Protein 4Q6T (pdb70)

B-factor: mean 20.38, std 6.93, range [12.09, 48.23]

Solvent-accessible surface area: 13458 Å² total

Radius of gyration: 19.31 Å; Cα contacts (8 Å, |Δi|>4): 778; chains: 1; bounding box: 41×57×44 Å

InterPro domains:
  IPR001223 Glycoside hydrolase family 18, catalytic domain [PF00704] (123-353)
  IPR001223 Glycoside hydrolase family 18, catalytic domain [PS51910] (32-369)
  IPR011583 Chitinase II/V-like, catalytic domain [SM00636] (32-354)
  IPR017853 Glycoside hydrolase superfamily [SSF51445] (65-361)
  IPR029070 Chitinase insertion domain superfamily [G3DSA:3.10.50.10] (263-325)

Nearest PDB structures (foldseek):
  4q6t-assembly1_A  TM=1.003E+00  e=2.055E-81  Pseudomonas protegens Pf-5
  4s3k-assembly1_A  TM=8.635E-01  e=5.044E-28  Priestia megaterium QM B1551
  4s3j-assembly2_B  TM=8.645E-01  e=2.178E-26  Bacillus cereus ATCC 10876
  3cz8-assembly1_A  TM=8.834E-01  e=1.821E-24  Bacillus subtilis subsp. subtilis str. 168
  3cz8-assembly1_B  TM=8.885E-01  e=4.297E-24  Bacillus subtilis subsp. subtilis str. 168

Sequence (334 aa):
APFVLAYTDGQVEASYSSNLQAFHRNLSAVGLGSTYGLTVTGKKLRQDGNETTQNIIRFAKSQSLPLYPTVSSDYNEDIGAFDPAISHSILNDRALSSAGTVKQLVKLAKEGGFAGINLDFEKVEPRNRAAFCAFVKTLGNNALHASNKKLIISIPPKLSDTEPEYLQGYDYKALGAAVDYFQVTYDQVGPGWSSSGGFHNEAWPGPESGFDWQQALLSYAVSRVPASKVLAGLPTYGQDYSIGNNRRVHWSAYQEIIAEHRAAIHRDAASATPYATWGPVKSFVDGVEWTPERAQPVLWYDDAASIKTKTALVTRLGLGGTSVWAGYENAGFWAALQSGLK

Organism: Pseudomonas fluorescens (strain ATCC BAA-477 / NRRL B-23932 / Pf-5) (NCBI:txid220664)

Foldseek 3Di:
DFAEEAEQQLVFLLSQVVCVVCVVLHQAYEDPPAWEAALQLDIGRPGDVSSVNVLVVCVVVVRAYAHEYECQDPVVRGRDQSNCVRQLPDPVSLVSNLVVQLCCCVVSVHQHYEYHYAQHFLVCQVSVLVSLLVSLVSQVVVNHFYEYEAEFAQACPPPVGRNSDDLQSNLVSGQAYEYFFQCDFQQFHDDCPPVQKPPDARGFQLRQLRRLVRNCVRHPQLRYAAEDEQWWYFQLVRDIAGVVCPVVLCVVLVWDWDADDRRRWIKTFNDDADMDGHRGGRDNVNRGRMITHHFLRNLLSNLLVCVVVVHSHYYYPHSRHDPRNSVSNVNNVD

Secondary structure (DSSP, 8-state):
--EEEEEEETTSTHHHHHHHHHGGG-SEEEEEEEEEE-TTS-EE----HHHHHHHHHHHHTT--EEEEEE-EETTTTEE-HHHHHHHHT-HHHHHHHHHHHHHHHHHHT-SEEEEE-----GGGHHHHHHHHHHHHHHHHHTT-EEEEE----SSSSSSGGGTT--HHHHHHH-SEEE----SEETTEE-TT-GGGEES--SS-HHHHHHHHHHHHHHS-GGGEEEEEESEEEETTTTEEEEGGGHHHHHHHHTPEEEEETTTTEEEEESS----EETTS---GGG--SEEE---HHHHHHHHHHHHHTT-SEEEEE-----HHHHHHHHHHH-

Structure (mmCIF, N/CA/C/O backbone):
data_4Q6T
#
_entry.id   4Q6T
#
_cell.length_a   52.022
_cell.length_b   57.327
_cell.length_c   110.797
_cell.angle_alpha   90.00
_cell.angle_beta   90.00
_cell.angle_gamma   90.00
#
_symmetry.space_group_name_H-M   'P 21 21 21'
#
loop_
_entity.id
_entity.type
_entity.pdbx_description
1 polymer 'Glycosyl hydrolase, family 18'
2 non-polymer 'NICKEL (II) ION'
3 non-polymer GLYCEROL
4 non-polymer 'CHLORIDE ION'
5 non-polymer 'CADMIUM ION'
6 water water
#
loop_
_atom_site.group_PDB
_atom_site.id
_atom_site.type_symbol
_atom_site.label_atom_id
_atom_site.label_alt_id
_atom_site.label_comp_id
_atom_site.label_asym_id
_atom_site.label_entity_id
_atom_site.label_seq_id
_atom_site.pdbx_PDB_ins_code
_atom_site.Cartn_x
_atom_site.Cartn_y
_atom_site.Cartn_z
_atom_site.occupancy
_atom_site.B_iso_or_equiv
_atom_site.auth_seq_id
_atom_site.auth_comp_id
_atom_site.auth_asym_id
_atom_site.auth_atom_id
_atom_site.pdbx_PDB_model_num
ATOM 1 N N . ALA A 1 4 ? 8.048 36.057 -1.246 1.00 35.34 31 ALA A N 1
ATOM 2 C CA . ALA A 1 4 ? 9.006 34.959 -1.302 1.00 33.85 31 ALA A CA 1
ATOM 3 C C . ALA A 1 4 ? 9.199 34.328 0.074 1.00 30.10 31 ALA A C 1
ATOM 4 O O . ALA A 1 4 ? 9.357 35.027 1.074 1.00 31.01 31 ALA A O 1
ATOM 6 N N . PRO A 1 5 ? 9.179 32.991 0.133 1.00 26.76 32 PRO A N 1
ATOM 7 C CA . PRO A 1 5 ? 9.280 32.330 1.436 1.00 23.47 32 PRO A CA 1
ATOM 8 C C . PRO A 1 5 ? 10.623 32.575 2.111 1.00 22.45 32 PRO A C 1
ATOM 9 O O . PRO A 1 5 ? 11.669 32.577 1.456 1.00 23.77 32 PRO A O 1
ATOM 13 N N . PHE A 1 6 ? 10.582 32.790 3.421 1.00 19.29 33 PHE A N 1
ATOM 14 C CA . PHE A 1 6 ? 11.793 32.938 4.211 1.00 17.39 33 PHE A CA 1
ATOM 15 C C . PHE A 1 6 ? 12.259 31.548 4.610 1.00 16.39 33 PHE A C 1
ATOM 16 O O . PHE A 1 6 ? 11.565 30.832 5.343 1.00 18.11 33 PHE A O 1
ATOM 24 N N . VAL A 1 7 ? 13.410 31.151 4.086 1.00 14.96 34 VAL A N 1
ATOM 25 C CA . VAL A 1 7 ? 13.934 29.814 4.342 1.00 15.72 34 VAL A CA 1
ATOM 26 C C . VAL A 1 7 ? 15.153 29.904 5.254 1.00 15.47 34 VAL A C 1
ATOM 27 O O . VAL A 1 7 ? 16.190 30.447 4.874 1.00 15.28 34 VAL A O 1
ATOM 31 N N . LEU A 1 8 ? 15.014 29.374 6.464 1.00 14.47 35 LEU A N 1
ATOM 32 C CA . LEU A 1 8 ? 16.070 29.463 7.465 1.00 14.52 35 LEU A CA 1
ATOM 33 C C . LEU A 1 8 ? 16.700 28.095 7.686 1.00 14.30 35 LEU A C 1
ATOM 34 O O . LEU A 1 8 ? 16.009 27.163 8.077 1.00 16.16 35 LEU A O 1
ATOM 39 N N . ALA A 1 9 ? 18.000 27.963 7.449 1.00 13.31 36 ALA A N 1
ATOM 40 C CA . ALA A 1 9 ? 18.695 26.716 7.775 1.00 13.76 36 ALA A CA 1
ATOM 41 C C . ALA A 1 9 ? 19.563 26.894 9.005 1.00 13.96 36 ALA A C 1
ATOM 42 O O . ALA A 1 9 ? 20.350 27.845 9.078 1.00 15.06 36 ALA A O 1
ATOM 44 N N . TYR A 1 10 ? 19.416 25.989 9.967 1.00 13.20 37 TYR A N 1
ATOM 45 C CA . TYR A 1 10 ? 20.325 25.946 11.108 1.00 13.07 37 TYR A CA 1
ATOM 46 C C . TYR A 1 10 ? 21.509 25.063 10.778 1.00 12.63 37 TYR A C 1
ATOM 47 O O . TYR A 1 10 ? 21.333 23.885 10.465 1.00 14.00 37 TYR A O 1
ATOM 56 N N . THR A 1 11 ? 22.715 25.612 10.838 1.00 12.89 38 THR A N 1
ATOM 57 C CA . THR A 1 11 ? 23.901 24.787 10.664 1.00 12.88 38 THR A CA 1
ATOM 58 C C . THR A 1 11 ? 24.238 24.086 11.976 1.00 12.21 38 THR A C 1
ATOM 59 O O . THR A 1 11 ? 24.280 24.722 13.033 1.00 14.11 38 THR A O 1
ATOM 63 N N . ASP A 1 12 ? 24.466 22.778 11.922 1.00 13.17 39 ASP A N 1
ATOM 64 C CA . ASP A 1 12 ? 25.011 22.089 13.086 1.00 13.28 39 ASP A CA 1
ATOM 65 C C . ASP A 1 12 ? 26.522 22.205 13.021 1.00 13.37 39 ASP A C 1
ATOM 66 O O . ASP A 1 12 ? 27.189 21.434 12.330 1.00 14.54 39 ASP A O 1
ATOM 71 N N . GLY A 1 13 ? 27.057 23.176 13.748 1.00 14.35 40 GLY A N 1
ATOM 72 C CA . GLY A 1 13 ? 28.480 23.452 13.710 1.00 15.17 40 GLY A CA 1
ATOM 73 C C . GLY A 1 13 ? 29.360 22.309 14.175 1.00 15.58 40 GLY A C 1
ATOM 74 O O . GLY A 1 13 ? 30.567 22.318 13.918 1.00 17.36 40 GLY A O 1
ATOM 75 N N . GLN A 1 14 ? 28.770 21.321 14.846 1.00 15.34 41 GLN A N 1
ATOM 76 C CA . GLN A 1 14 ? 29.549 20.182 15.333 1.00 16.02 41 GLN A CA 1
ATOM 77 C C . GLN A 1 14 ? 29.760 19.095 14.277 1.00 17.36 41 GLN A C 1
ATOM 78 O O . GLN A 1 14 ? 30.433 18.099 14.531 1.00 19.60 41 GLN A O 1
ATOM 84 N N . VAL A 1 15 ? 29.182 19.281 13.094 1.00 16.19 42 VAL A N 1
ATOM 85 C CA . VAL A 1 15 ? 29.459 18.370 11.985 1.00 16.77 42 VAL A CA 1
ATOM 86 C C . VAL A 1 15 ? 30.112 19.156 10.851 1.00 16.56 42 VAL A C 1
ATOM 87 O O . VAL A 1 15 ? 29.649 20.237 10.470 1.00 17.24 42 VAL A O 1
ATOM 91 N N . GLU A 1 16 ? 31.204 18.622 10.325 1.00 17.60 43 GLU A N 1
ATOM 92 C CA . GLU A 1 16 ? 31.963 19.344 9.313 1.00 18.64 43 GLU A CA 1
ATOM 93 C C . GLU A 1 16 ? 31.151 19.608 8.045 1.00 16.69 43 GLU A C 1
ATOM 94 O O . GLU A 1 16 ? 31.349 20.621 7.378 1.00 17.65 43 GLU A O 1
ATOM 100 N N . ALA A 1 17 ? 30.220 18.711 7.732 1.00 15.33 44 ALA A N 1
ATOM 101 C CA . ALA A 1 17 ? 29.430 18.844 6.514 1.00 14.71 44 ALA A CA 1
ATOM 102 C C . ALA A 1 17 ? 28.500 20.065 6.525 1.00 14.60 44 ALA A C 1
ATOM 103 O O . ALA A 1 17 ? 27.987 20.448 5.481 1.00 15.01 44 ALA A O 1
ATOM 105 N N . SER A 1 18 ? 28.278 20.682 7.683 1.00 13.44 45 SER A N 1
ATOM 106 C CA . SER A 1 18 ? 27.456 21.891 7.702 1.00 13.39 45 SER A CA 1
ATOM 107 C C . SER A 1 18 ? 28.061 22.978 6.808 1.00 13.70 45 SER A C 1
ATOM 108 O O . SER A 1 18 ? 27.337 23.682 6.090 1.00 15.14 45 SER A O 1
ATOM 111 N N . TYR A 1 19 ? 29.389 23.091 6.828 1.00 13.88 46 TYR A N 1
ATOM 112 C CA . TYR A 1 19 ? 30.082 24.085 6.013 1.00 13.74 46 TYR A CA 1
ATOM 113 C C . TYR A 1 19 ? 30.116 23.682 4.538 1.00 13.94 46 TYR A C 1
ATOM 114 O O . TYR A 1 19 ? 29.767 24.482 3.661 1.00 14.34 46 TYR A O 1
ATOM 123 N N . SER A 1 20 ? 30.539 22.454 4.244 1.00 13.86 47 SER A N 1
ATOM 124 C CA A SER A 1 20 ? 30.566 21.963 2.867 0.43 14.73 47 SER A CA 1
ATOM 125 C CA B SER A 1 20 ? 30.580 22.032 2.848 0.57 14.17 47 SER A CA 1
ATOM 126 C C . SER A 1 20 ? 29.185 22.057 2.217 1.00 14.26 47 SER A C 1
ATOM 127 O O . SER A 1 20 ? 29.045 22.426 1.048 1.00 15.50 47 SER A O 1
ATOM 132 N N . ASN A 1 21 ? 28.156 21.708 2.984 1.00 14.02 48 ASN A N 1
ATOM 133 C CA . ASN A 1 21 ? 26.794 21.786 2.474 1.00 14.55 48 ASN A CA 1
ATOM 134 C C . ASN A 1 21 ? 26.359 23.222 2.190 1.00 13.86 48 ASN A C 1
ATOM 135 O O . ASN A 1 21 ? 25.736 23.496 1.163 1.00 14.73 48 ASN A O 1
ATOM 140 N N . LEU A 1 22 ? 26.711 24.142 3.081 1.00 13.43 49 LEU A N 1
ATOM 141 C CA . LEU A 1 22 ? 26.388 25.544 2.845 1.00 13.41 49 LEU A CA 1
ATOM 142 C C . LEU A 1 22 ? 26.997 26.044 1.533 1.00 14.08 49 LEU A C 1
ATOM 143 O O . LEU A 1 22 ? 26.354 26.788 0.781 1.00 14.08 49 LEU A O 1
ATOM 148 N N . GLN A 1 23 ? 28.229 25.627 1.252 1.00 13.58 50 GLN A N 1
ATOM 149 C CA . GLN A 1 23 ? 28.889 26.047 0.019 1.00 14.20 50 GLN A CA 1
ATOM 150 C C . GLN A 1 23 ? 28.082 25.659 -1.215 1.00 14.32 50 GLN A C 1
ATOM 151 O O . GLN A 1 23 ? 28.086 26.383 -2.218 1.00 15.16 50 GLN A O 1
ATOM 157 N N . ALA A 1 24 ? 27.391 24.520 -1.135 1.00 14.09 51 ALA A N 1
ATOM 158 C CA . ALA A 1 24 ? 26.585 24.012 -2.244 1.00 13.65 51 ALA A CA 1
ATOM 159 C C . ALA A 1 24 ? 25.141 24.505 -2.249 1.00 14.13 51 ALA A C 1
ATOM 160 O O . ALA A 1 24 ? 24.551 24.660 -3.314 1.00 15.61 51 ALA A O 1
ATOM 162 N N . PHE A 1 25 ? 24.561 24.714 -1.066 1.00 13.13 52 PHE A N 1
ATOM 163 C CA . PHE A 1 25 ? 23.108 24.846 -0.962 1.00 13.40 52 PHE A CA 1
ATOM 164 C C . PHE A 1 25 ? 22.662 26.248 -0.547 1.00 13.90 52 PHE A C 1
ATOM 165 O O . PHE A 1 25 ? 21.472 26.483 -0.358 1.00 14.73 52 PHE A O 1
ATOM 173 N N . HIS A 1 26 ? 23.604 27.178 -0.428 1.00 14.56 53 HIS A N 1
ATOM 174 C CA . HIS A 1 26 ? 23.296 28.513 0.092 1.00 14.77 53 HIS A CA 1
ATOM 175 C C . HIS A 1 26 ? 22.177 29.255 -0.662 1.00 14.93 53 HIS A C 1
ATOM 176 O O . HIS A 1 26 ? 21.443 30.021 -0.055 1.00 15.68 53 HIS A O 1
ATOM 183 N N . ARG A 1 27 ? 22.044 29.033 -1.970 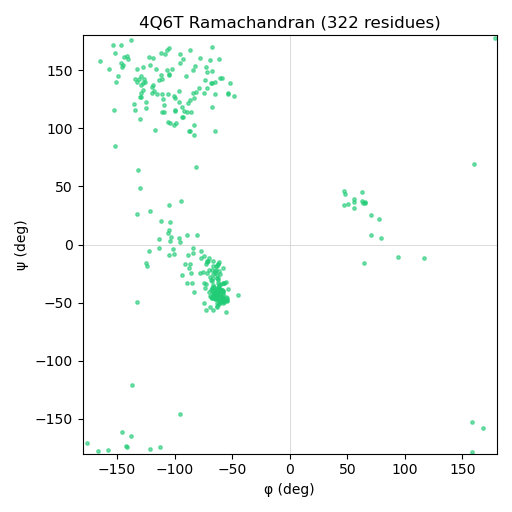1.00 16.75 54 ARG A N 1
ATOM 184 C CA . ARG A 1 27 ? 21.047 29.764 -2.761 1.00 18.35 54 ARG A CA 1
ATOM 185 C C . ARG A 1 27 ? 19.618 29.407 -2.362 1.00 17.06 54 ARG A C 1
ATOM 186 O O . ARG A 1 27 ? 18.683 30.149 -2.653 1.00 19.30 54 ARG A O 1
ATOM 190 N N . ASN A 1 28 ? 19.448 28.278 -1.681 1.00 15.77 55 ASN A N 1
ATOM 191 C CA . ASN A 1 28 ? 18.138 27.906 -1.164 1.00 16.45 55 ASN A CA 1
ATOM 192 C C . ASN A 1 28 ? 17.694 28.758 0.016 1.00 16.23 55 ASN A C 1
ATOM 193 O O . ASN A 1 28 ? 16.524 28.722 0.398 1.00 18.08 55 ASN A O 1
ATOM 198 N N . LEU A 1 29 ? 18.627 29.494 0.612 1.00 15.58 56 LEU A N 1
ATOM 199 C CA . LEU A 1 29 ? 18.409 30.078 1.934 1.00 16.08 56 LEU A CA 1
ATOM 200 C C . LEU A 1 29 ? 18.145 31.576 1.933 1.00 16.52 56 LEU A C 1
ATOM 201 O O . LEU A 1 29 ? 18.701 32.325 1.124 1.00 17.83 56 LEU A O 1
ATOM 206 N N . SER A 1 30 ? 17.316 32.002 2.880 1.00 15.59 57 SER A N 1
ATOM 207 C CA . SER A 1 30 ? 17.147 33.415 3.176 1.00 14.63 57 SER A CA 1
ATOM 208 C C . SER A 1 30 ? 18.087 33.825 4.299 1.00 15.46 57 SER A C 1
ATOM 209 O O . SER A 1 30 ? 18.450 34.997 4.414 1.00 17.32 57 SER A O 1
ATOM 212 N N . ALA A 1 31 ? 18.448 32.866 5.148 1.00 15.47 58 ALA A N 1
ATOM 213 C CA . ALA A 1 31 ? 19.253 33.145 6.335 1.00 15.86 58 ALA A CA 1
ATOM 214 C C . ALA A 1 31 ? 19.815 31.847 6.886 1.00 14.33 58 ALA A C 1
ATOM 215 O O . ALA A 1 31 ? 19.278 30.763 6.624 1.00 14.73 58 ALA A O 1
ATOM 217 N N . VAL A 1 32 ? 20.902 31.970 7.644 1.00 14.87 59 VAL A N 1
ATOM 218 C CA . VAL A 1 32 ? 21.499 30.860 8.385 1.00 15.59 59 VAL A CA 1
ATOM 219 C C . VAL A 1 32 ? 21.406 31.107 9.887 1.00 14.14 59 VAL A C 1
ATOM 220 O O . VAL A 1 32 ? 21.781 32.178 10.373 1.00 15.54 59 VAL A O 1
ATOM 224 N N . GLY A 1 33 ? 20.906 30.115 10.619 1.00 15.10 60 GLY A N 1
ATOM 225 C CA . GLY A 1 33 ? 20.963 30.123 12.070 1.00 14.93 60 GLY A CA 1
ATOM 226 C C . GLY A 1 33 ? 22.176 29.322 12.503 1.00 14.36 60 GLY A C 1
ATOM 227 O O . GLY A 1 33 ? 22.315 28.158 12.139 1.00 15.23 60 GLY A O 1
ATOM 228 N N . LEU A 1 34 ? 23.073 29.947 13.256 1.00 13.97 61 LEU A N 1
ATOM 229 C CA . LEU A 1 34 ? 24.326 29.300 13.623 1.00 13.60 61 LEU A CA 1
ATOM 230 C C . LEU A 1 34 ? 24.072 28.430 14.828 1.00 13.39 61 LEU A C 1
ATOM 231 O O . LEU A 1 34 ? 23.961 28.935 15.947 1.00 14.15 61 LEU A O 1
ATOM 236 N N . GLY A 1 35 ? 23.968 27.126 14.596 1.00 14.07 62 GLY A N 1
ATOM 237 C CA . GLY A 1 35 ? 23.585 26.195 15.639 1.00 13.48 62 GLY A CA 1
ATOM 238 C C . GLY A 1 35 ? 24.748 25.524 16.345 1.00 13.85 62 GLY A C 1
ATOM 239 O O . GLY A 1 35 ? 25.892 25.525 15.860 1.00 14.14 62 GLY A O 1
ATOM 240 N N . SER A 1 36 ? 24.430 24.949 17.502 1.00 14.96 63 SER A N 1
ATOM 241 C CA . SER A 1 36 ? 25.366 24.177 18.320 1.00 15.60 63 SER A CA 1
ATOM 242 C C . SER A 1 36 ? 26.621 24.952 18.682 1.00 15.06 63 SER A C 1
ATOM 243 O O . SER A 1 36 ? 27.712 24.382 18.773 1.00 16.19 63 SER A O 1
ATOM 246 N N . THR A 1 37 ? 26.453 26.247 18.929 1.00 13.85 64 THR A N 1
ATOM 247 C CA . THR A 1 37 ? 27.594 27.129 19.128 1.00 14.05 64 THR A CA 1
ATOM 248 C C . THR A 1 37 ? 27.445 28.023 20.358 1.00 14.06 64 THR A C 1
ATOM 249 O O . THR A 1 37 ? 28.352 28.096 21.196 1.00 15.40 64 THR A O 1
ATOM 253 N N . TYR A 1 38 ? 26.295 28.686 20.466 1.00 13.85 65 TYR A N 1
ATOM 254 C CA . TYR A 1 38 ? 26.076 29.735 21.463 1.00 13.46 65 TYR A CA 1
ATOM 255 C C . TYR A 1 38 ? 25.083 29.313 22.532 1.00 14.29 65 TYR A C 1
ATOM 256 O O . TYR A 1 38 ? 24.060 28.686 22.238 1.00 15.56 65 TYR A O 1
ATOM 265 N N . GLY A 1 39 ? 25.347 29.720 23.766 1.00 14.77 66 GLY A N 1
ATOM 266 C CA . GLY A 1 39 ? 24.424 29.442 24.848 1.00 14.81 66 GLY A CA 1
ATOM 267 C C . GLY A 1 39 ? 24.490 30.478 25.941 1.00 15.17 66 GLY A C 1
ATOM 268 O O . GLY A 1 39 ? 25.428 31.268 25.990 1.00 15.94 66 GLY A O 1
ATOM 269 N N . LEU A 1 40 ? 23.479 30.478 26.803 1.00 15.14 67 LEU A N 1
ATOM 270 C CA . LEU A 1 40 ? 23.474 31.295 28.012 1.00 15.53 67 LEU A CA 1
ATOM 271 C C . LEU A 1 40 ? 23.557 30.377 29.222 1.00 16.86 67 LEU A C 1
ATOM 272 O O . LEU A 1 40 ? 23.027 29.262 29.207 1.00 17.49 67 LEU A O 1
ATOM 277 N N . THR A 1 41 ? 24.229 30.840 30.271 1.00 17.64 68 THR A N 1
ATOM 278 C CA . THR A 1 41 ? 24.422 30.012 31.457 1.00 18.36 68 THR A CA 1
ATOM 279 C C . THR A 1 41 ? 23.517 30.457 32.591 1.00 18.83 68 THR A C 1
ATOM 280 O O . THR A 1 41 ? 22.914 31.528 32.539 1.00 19.49 68 THR A O 1
ATOM 284 N N . VAL A 1 42 ? 23.446 29.631 33.629 1.00 20.17 69 VAL A N 1
ATOM 285 C CA . VAL A 1 42 ? 22.639 29.933 34.803 1.00 21.64 69 VAL A CA 1
ATOM 286 C C . VAL A 1 42 ? 23.122 31.230 35.464 1.00 22.24 69 VAL A C 1
ATOM 287 O O . VAL A 1 42 ? 22.352 31.932 36.120 1.00 22.83 69 VAL A O 1
ATOM 291 N N . THR A 1 43 ? 24.396 31.558 35.260 1.00 21.98 70 THR A N 1
ATOM 292 C CA . THR A 1 43 ? 24.972 32.779 35.815 1.00 22.81 70 THR A CA 1
ATOM 293 C C . THR A 1 43 ? 24.808 33.983 34.877 1.00 22.84 70 THR A C 1
ATOM 294 O O . THR A 1 43 ? 25.370 35.051 35.119 1.00 24.76 70 THR A O 1
ATOM 298 N N . GLY A 1 44 ? 24.041 33.809 33.804 1.00 21.51 71 GLY A N 1
ATOM 299 C CA . GLY A 1 44 ? 23.752 34.907 32.894 1.00 20.92 71 GLY A CA 1
ATOM 300 C C . GLY A 1 44 ? 24.866 35.280 31.927 1.00 20.62 71 GLY A C 1
ATOM 301 O O . GLY A 1 44 ? 24.885 36.399 31.409 1.00 20.50 71 GLY A O 1
ATOM 302 N N . LYS A 1 45 ? 25.786 34.351 31.672 1.00 19.54 72 LYS A N 1
ATOM 303 C CA A LYS A 1 45 ? 26.895 34.593 30.752 0.48 20.13 72 LYS A CA 1
ATOM 304 C CA B LYS A 1 45 ? 26.887 34.603 30.752 0.52 20.19 72 LYS A CA 1
ATOM 305 C C . LYS A 1 45 ? 26.566 34.063 29.365 1.00 18.92 72 LYS A C 1
ATOM 306 O O . LYS A 1 45 ? 26.091 32.937 29.224 1.00 18.97 72 LYS A O 1
ATOM 317 N N . LEU A 1 46 ? 26.820 34.878 28.349 1.00 16.72 73 LEU A N 1
ATOM 318 C CA . LEU A 1 46 ? 26.724 34.433 26.965 1.00 15.58 73 LEU A CA 1
ATOM 319 C C . LEU A 1 46 ? 28.033 33.738 26.600 1.00 15.45 73 LEU A C 1
ATOM 320 O O . LEU A 1 46 ? 29.110 34.313 26.764 1.00 17.05 73 LEU A O 1
ATOM 325 N N . ARG A 1 47 ? 27.935 32.504 26.115 1.00 15.29 74 ARG A N 1
ATOM 326 C CA . ARG A 1 47 ? 29.105 31.700 25.773 1.00 16.31 74 ARG A CA 1
ATOM 327 C C . ARG A 1 47 ? 29.034 31.311 24.306 1.00 15.18 74 ARG A C 1
ATOM 328 O O . ARG A 1 47 ? 27.940 31.212 23.729 1.00 16.04 74 ARG A O 1
ATOM 336 N N . GLN A 1 48 ? 30.199 31.061 23.718 1.00 14.94 75 GLN A N 1
ATOM 337 C CA . GLN A 1 48 ? 30.270 30.458 22.392 1.00 15.99 75 GLN A CA 1
ATOM 338 C C . GLN A 1 48 ? 31.225 29.282 22.436 1.00 17.17 75 GLN A C 1
ATOM 339 O O . GLN A 1 48 ? 32.115 29.127 21.596 1.00 18.68 75 GLN A O 1
ATOM 345 N N . ASP A 1 49 ? 31.026 28.437 23.435 1.00 17.76 76 ASP A N 1
ATOM 346 C CA . ASP A 1 49 ? 31.965 27.354 23.672 1.00 20.76 76 ASP A CA 1
ATOM 347 C C . ASP A 1 49 ? 31.900 26.265 22.604 1.00 21.50 76 ASP A C 1
ATOM 348 O O . ASP A 1 49 ? 32.798 25.435 22.516 1.00 24.11 76 ASP A O 1
ATOM 353 N N . GLY A 1 50 ? 30.849 26.278 21.791 1.00 18.85 77 GLY A N 1
ATOM 354 C CA . GLY A 1 50 ? 30.761 25.374 20.659 1.00 18.57 77 GLY A CA 1
ATOM 355 C C . GLY A 1 50 ? 31.493 25.873 19.424 1.00 18.32 77 GLY A C 1
ATOM 356 O O . GLY A 1 50 ? 31.579 25.154 18.426 1.00 18.56 77 GLY A O 1
ATOM 365 N N . ASN A 1 52 ? 33.993 26.673 16.568 1.00 17.99 79 ASN A N 1
ATOM 366 C CA . ASN A 1 52 ? 35.106 25.936 15.984 1.00 17.95 79 ASN A CA 1
ATOM 367 C C . ASN A 1 52 ? 35.357 26.479 14.584 1.00 18.16 79 ASN A C 1
ATOM 368 O O . ASN A 1 52 ? 34.675 27.407 14.143 1.00 18.08 79 ASN A O 1
ATOM 373 N N . GLU A 1 53 ? 36.317 25.903 13.874 1.00 18.47 80 GLU A N 1
ATOM 374 C CA . GLU A 1 53 ? 36.661 26.434 12.564 1.00 19.73 80 GLU A CA 1
ATOM 375 C C . GLU A 1 53 ? 35.558 26.211 11.533 1.00 18.24 80 GLU A C 1
ATOM 376 O O . GLU A 1 53 ? 35.429 26.989 10.590 1.00 19.13 80 GLU A O 1
ATOM 382 N N . THR A 1 54 ? 34.760 25.160 11.714 1.00 16.50 81 THR A N 1
ATOM 383 C CA . THR A 1 54 ? 33.618 24.918 10.836 1.00 15.99 81 THR A CA 1
ATOM 384 C C . THR A 1 54 ? 32.677 26.123 10.854 1.00 15.65 81 THR A C 1
ATOM 385 O O . THR A 1 54 ? 32.300 26.665 9.806 1.00 15.68 81 THR A O 1
ATOM 389 N N . THR A 1 55 ? 32.322 26.569 12.051 1.00 15.61 82 THR A N 1
ATOM 390 C CA . THR A 1 55 ? 31.404 27.690 12.165 1.00 15.48 82 THR A CA 1
ATOM 391 C C . THR A 1 55 ? 32.058 29.023 11.781 1.00 16.10 82 THR A C 1
ATOM 392 O O . THR A 1 55 ? 31.408 29.880 11.186 1.00 17.01 82 THR A O 1
ATOM 396 N N . GLN A 1 56 ? 33.350 29.184 12.063 1.00 16.47 83 GLN A N 1
ATOM 397 C CA . GLN A 1 56 ? 34.051 30.385 11.613 1.00 17.78 83 GLN A CA 1
ATOM 398 C C . GLN A 1 56 ? 34.011 30.464 10.083 1.00 16.98 83 GLN A C 1
ATOM 399 O O . GLN A 1 56 ? 33.817 31.540 9.512 1.00 17.57 83 GLN A O 1
ATOM 405 N N . ASN A 1 57 ? 34.161 29.312 9.428 1.00 17.11 84 ASN A N 1
ATOM 406 C CA . ASN A 1 57 ? 34.106 29.236 7.972 1.00 16.93 84 ASN A CA 1
ATOM 407 C C . ASN A 1 57 ? 32.702 29.507 7.428 1.00 15.96 84 ASN A C 1
ATOM 408 O O . ASN A 1 57 ? 32.542 30.167 6.398 1.00 16.88 84 ASN A O 1
ATOM 413 N N . ILE A 1 58 ? 31.687 29.005 8.127 1.00 15.29 85 ILE A N 1
ATOM 414 C CA . ILE A 1 58 ? 30.301 29.276 7.764 1.00 15.01 85 ILE A CA 1
ATOM 415 C C . ILE A 1 58 ? 30.030 30.777 7.819 1.00 15.50 85 ILE A C 1
ATOM 416 O O . ILE A 1 58 ? 29.409 31.346 6.913 1.00 16.29 85 ILE A O 1
ATOM 421 N N . ILE A 1 59 ? 30.506 31.414 8.883 1.00 15.71 86 ILE A N 1
ATOM 422 C CA . ILE A 1 59 ? 30.309 32.848 9.046 1.00 15.83 86 ILE A CA 1
ATOM 423 C C . ILE A 1 59 ? 30.953 33.620 7.895 1.00 17.18 86 ILE A C 1
ATOM 424 O O . ILE A 1 59 ? 30.319 34.476 7.274 1.00 18.36 86 ILE A O 1
ATOM 429 N N . ARG A 1 60 ? 32.207 33.303 7.596 1.00 17.46 87 ARG A N 1
ATOM 430 C CA . ARG A 1 60 ? 32.902 33.991 6.510 1.00 18.65 87 ARG A CA 1
ATOM 431 C C . ARG A 1 60 ? 32.213 33.759 5.168 1.00 18.54 87 ARG A C 1
ATOM 432 O O . ARG A 1 60 ? 32.085 34.679 4.350 1.00 19.01 87 ARG A O 1
ATOM 440 N N . PHE A 1 61 ? 31.764 32.532 4.932 1.00 17.82 88 PHE A N 1
ATOM 441 C CA . PHE A 1 61 ? 31.138 32.229 3.653 1.00 17.58 88 PHE A CA 1
ATOM 442 C C . PHE A 1 61 ? 29.811 32.965 3.506 1.00 17.89 88 PHE A C 1
ATOM 443 O O . PHE A 1 61 ? 29.536 33.559 2.461 1.00 17.95 88 PHE A O 1
ATOM 451 N N . ALA A 1 62 ? 28.987 32.922 4.550 1.00 17.19 89 ALA A N 1
ATOM 452 C CA . ALA A 1 62 ? 27.694 33.594 4.511 1.00 17.74 89 ALA A CA 1
ATOM 453 C C . ALA A 1 62 ? 27.884 35.090 4.258 1.00 18.41 89 ALA A C 1
ATOM 454 O O . ALA A 1 62 ? 27.179 35.683 3.436 1.00 18.46 89 ALA A O 1
ATOM 456 N N . LYS A 1 63 ? 28.834 35.702 4.958 1.00 18.41 90 LYS A N 1
ATOM 457 C CA . LYS A 1 63 ? 29.116 37.114 4.731 1.00 19.73 90 LYS A CA 1
ATOM 458 C C . LYS A 1 63 ? 29.505 37.382 3.275 1.00 20.71 90 LYS A C 1
ATOM 459 O O . LYS A 1 63 ? 29.068 38.369 2.688 1.00 22.03 90 LYS A O 1
ATOM 465 N N . SER A 1 64 ? 30.296 36.486 2.689 1.00 19.86 91 SER A N 1
ATOM 466 C CA . SER A 1 64 ? 30.751 36.658 1.305 1.00 21.01 91 SER A CA 1
ATOM 467 C C . SER A 1 64 ? 29.597 36.600 0.304 1.00 22.38 91 SER A C 1
ATOM 468 O O . SER A 1 64 ? 29.699 37.133 -0.806 1.00 24.06 91 SER A O 1
ATOM 471 N N . GLN A 1 65 ? 28.504 35.958 0.706 1.00 21.39 92 GLN A N 1
ATOM 472 C CA . GLN A 1 65 ? 27.320 35.821 -0.137 1.00 21.66 92 GLN A CA 1
ATOM 473 C C . GLN A 1 65 ? 26.198 36.769 0.277 1.00 23.08 92 GLN A C 1
ATOM 474 O O . GLN A 1 65 ? 25.094 36.684 -0.256 1.00 24.53 92 GLN A O 1
ATOM 480 N N . SER A 1 66 ? 26.479 37.656 1.228 1.00 23.19 93 SER A N 1
ATOM 481 C CA . SER A 1 66 ? 25.467 38.575 1.765 1.00 23.96 93 SER A CA 1
ATOM 482 C C . SER A 1 66 ? 24.259 37.815 2.306 1.00 22.53 93 SER A C 1
ATOM 483 O O . SER A 1 66 ? 23.109 38.237 2.146 1.00 24.48 93 SER A O 1
ATOM 486 N N . LEU A 1 67 ? 24.534 36.691 2.951 1.00 19.78 94 LEU A N 1
ATOM 487 C CA . LEU A 1 67 ? 23.492 35.837 3.497 1.00 19.28 94 LEU A CA 1
ATOM 488 C C . LEU A 1 67 ? 23.361 36.114 4.993 1.00 17.95 94 LEU A C 1
ATOM 489 O O . LEU A 1 67 ? 24.300 35.872 5.742 1.00 19.00 94 LEU A O 1
ATOM 494 N N . PRO A 1 68 ? 22.200 36.631 5.433 1.00 17.64 95 PRO A N 1
ATOM 495 C CA . PRO A 1 68 ? 21.988 36.962 6.850 1.00 16.89 95 PRO A CA 1
ATOM 496 C C . PRO A 1 68 ? 22.303 35.827 7.823 1.00 16.77 95 PRO A C 1
ATOM 497 O O . PRO A 1 68 ? 21.962 34.669 7.560 1.00 17.35 95 PRO A O 1
ATOM 501 N N . LEU A 1 69 ? 22.940 36.186 8.937 1.00 15.91 96 LEU A N 1
ATOM 502 C CA . LEU A 1 69 ? 23.363 35.232 9.957 1.00 14.52 96 LEU A CA 1
ATOM 503 C C . LEU A 1 69 ? 22.693 35.520 11.289 1.00 14.62 96 LEU A C 1
ATOM 504 O O . LEU A 1 69 ? 22.647 36.672 11.727 1.00 15.68 96 LEU A O 1
ATOM 509 N N . TYR A 1 70 ? 22.237 34.464 11.955 1.00 14.56 97 TYR A N 1
ATOM 510 C CA . TYR A 1 70 ? 21.651 34.580 13.288 1.00 14.18 97 TYR A CA 1
ATOM 511 C C . TYR A 1 70 ? 22.282 33.579 14.256 1.00 14.63 97 TYR A C 1
ATOM 512 O O . TYR A 1 70 ? 21.996 32.385 14.167 1.00 14.67 97 TYR A O 1
ATOM 521 N N . PRO A 1 71 ? 23.112 34.056 15.202 1.00 14.67 98 PRO A N 1
ATOM 522 C CA . PRO A 1 71 ? 23.510 33.166 16.301 1.00 14.09 98 PRO A CA 1
ATOM 523 C C . PRO A 1 71 ? 22.279 32.578 16.975 1.00 14.45 98 PRO A C 1
ATOM 524 O O . PRO A 1 71 ? 21.348 33.307 17.300 1.00 14.68 98 PRO A O 1
ATOM 528 N N . THR A 1 72 ? 22.269 31.264 17.158 1.00 14.32 99 THR A N 1
ATOM 529 C CA . THR A 1 72 ? 21.143 30.613 17.801 1.00 14.44 99 THR A CA 1
ATOM 530 C C . THR A 1 72 ? 21.520 30.325 19.252 1.00 14.18 99 THR A C 1
ATOM 531 O O . THR A 1 72 ? 22.279 29.407 19.541 1.00 16.19 99 THR A O 1
ATOM 535 N N . VAL A 1 73 ? 21.007 31.152 20.156 1.00 13.09 100 VAL A N 1
ATOM 536 C CA . VAL A 1 73 ? 21.484 31.177 21.532 1.00 13.91 100 VAL A CA 1
ATOM 537 C C . VAL A 1 73 ? 20.516 30.385 22.397 1.00 12.95 100 VAL A C 1
ATOM 538 O O . VAL A 1 73 ? 19.349 30.765 22.561 1.00 14.59 100 VAL A O 1
ATOM 542 N N . SER A 1 74 ? 20.999 29.277 22.950 1.00 13.92 101 SER A N 1
ATOM 543 C CA A SER A 1 74 ? 20.155 28.273 23.595 0.47 14.59 101 SER A CA 1
ATOM 544 C CA B SER A 1 74 ? 20.099 28.340 23.605 0.53 14.73 101 SER A CA 1
ATOM 545 C C . SER A 1 74 ? 20.277 28.210 25.110 1.00 14.20 101 SER A C 1
ATOM 546 O O . SER A 1 74 ? 21.273 28.668 25.690 1.00 15.42 101 SER A O 1
ATOM 551 N N . ASP A 1 75 ? 19.293 27.573 25.736 1.00 14.59 102 ASP A N 1
ATOM 552 C CA . ASP A 1 75 ? 19.417 27.169 27.136 1.00 15.48 102 ASP A CA 1
ATOM 553 C C . ASP A 1 75 ? 19.915 25.714 27.212 1.00 16.78 102 ASP A C 1
ATOM 554 O O . ASP A 1 75 ? 19.480 24.930 28.051 1.00 17.58 102 ASP A O 1
ATOM 559 N N . TYR A 1 76 ? 20.821 25.367 26.302 1.00 18.39 103 TYR A N 1
ATOM 560 C CA . TYR A 1 76 ? 21.513 24.085 26.320 1.00 18.84 103 TYR A CA 1
ATOM 561 C C . TYR A 1 76 ? 22.744 24.196 27.210 1.00 18.42 103 TYR A C 1
ATOM 562 O O . TYR A 1 76 ? 23.597 25.065 27.001 1.00 19.95 103 TYR A O 1
ATOM 571 N N . ASN A 1 77 ? 22.821 23.312 28.201 1.00 19.29 104 ASN A N 1
ATOM 572 C CA . ASN A 1 77 ? 23.876 23.313 29.209 1.00 21.49 104 ASN A CA 1
ATOM 573 C C . ASN A 1 77 ? 24.972 22.380 28.727 1.00 21.97 104 ASN A C 1
ATOM 574 O O . ASN A 1 77 ? 24.794 21.160 28.699 1.00 20.98 104 ASN A O 1
ATOM 579 N N . GLU A 1 78 ? 26.106 22.955 28.346 1.00 22.75 105 GLU A N 1
ATOM 580 C CA . GLU A 1 78 ? 27.208 22.167 27.800 1.00 23.56 105 GLU A CA 1
ATOM 581 C C . GLU A 1 78 ? 27.873 21.231 28.818 1.00 22.25 105 GLU A C 1
ATOM 582 O O . GLU A 1 78 ? 28.507 20.247 28.436 1.00 23.45 105 GLU A O 1
ATOM 588 N N . ASP A 1 79 ? 27.731 21.531 30.109 1.00 21.69 106 ASP A N 1
ATOM 589 C CA . ASP A 1 79 ? 28.338 20.693 31.144 1.00 22.36 106 ASP A CA 1
ATOM 590 C C . ASP A 1 79 ? 27.692 19.319 31.158 1.00 21.16 106 ASP A C 1
ATOM 591 O O . ASP A 1 79 ? 28.358 18.315 31.387 1.00 21.88 106 ASP A O 1
ATOM 596 N N . ILE A 1 80 ? 26.385 19.283 30.916 1.00 20.99 107 ILE A N 1
ATOM 597 C CA . ILE A 1 80 ? 25.631 18.036 30.978 1.00 19.87 107 ILE A CA 1
ATOM 598 C C . ILE A 1 80 ? 25.070 17.563 29.629 1.00 19.57 107 ILE A C 1
ATOM 599 O O . ILE A 1 80 ? 24.472 16.483 29.542 1.00 20.46 107 ILE A O 1
ATOM 604 N N . GLY A 1 81 ? 25.277 18.346 28.576 1.00 20.52 108 GLY A N 1
ATOM 605 C CA . GLY A 1 81 ? 24.779 17.983 27.260 1.00 20.27 108 GLY A CA 1
ATOM 606 C C . GLY A 1 81 ? 23.264 17.891 27.174 1.00 19.80 108 GLY A C 1
ATOM 607 O O . GLY A 1 81 ? 22.708 16.962 26.585 1.00 21.85 108 GLY A O 1
ATOM 608 N N . ALA A 1 82 ? 22.584 18.876 27.744 1.00 17.97 109 ALA A N 1
ATOM 609 C CA . ALA A 1 82 ? 21.130 18.854 27.764 1.00 17.41 109 ALA A CA 1
ATOM 610 C C . ALA A 1 82 ? 20.566 20.253 27.935 1.00 16.85 109 ALA A C 1
ATOM 611 O O . ALA A 1 82 ? 21.202 21.121 28.544 1.00 17.70 109 ALA A O 1
ATOM 613 N N . PHE A 1 83 ? 19.372 20.466 27.393 1.00 16.59 110 PHE A N 1
ATOM 614 C CA . PHE A 1 83 ? 18.623 21.686 27.661 1.00 17.08 110 PHE A CA 1
ATOM 615 C C . PHE A 1 83 ? 18.185 21.679 29.120 1.00 18.67 110 PHE A C 1
ATOM 616 O O . PHE A 1 83 ? 17.764 20.650 29.653 1.00 20.33 110 PHE A O 1
ATOM 624 N N . ASP A 1 84 ? 18.285 22.836 29.758 1.00 18.11 111 ASP A N 1
ATOM 625 C CA . ASP A 1 84 ? 18.215 22.924 31.213 1.00 17.44 111 ASP A CA 1
ATOM 626 C C . ASP A 1 84 ? 17.294 24.057 31.660 1.00 16.98 111 ASP A C 1
ATOM 627 O O . ASP A 1 84 ? 17.590 25.231 31.407 1.00 17.44 111 ASP A O 1
ATOM 632 N N . PRO A 1 85 ? 16.180 23.723 32.344 1.00 17.78 112 PRO A N 1
ATOM 633 C CA . PRO A 1 85 ? 15.261 24.781 32.805 1.00 17.48 112 PRO A CA 1
ATOM 634 C C . PRO A 1 85 ? 15.896 25.743 33.815 1.00 17.16 112 PRO A C 1
ATOM 635 O O . PRO A 1 85 ? 15.371 26.842 33.998 1.00 17.56 112 PRO A O 1
ATOM 639 N N . ALA A 1 86 ? 17.000 25.349 34.449 1.00 17.14 113 ALA A N 1
ATOM 640 C CA . ALA A 1 86 ? 17.638 26.200 35.449 1.00 17.83 113 ALA A CA 1
ATOM 641 C C . ALA A 1 86 ? 18.144 27.500 34.832 1.00 16.68 113 ALA A C 1
ATOM 642 O O . ALA A 1 86 ? 18.225 28.527 35.508 1.00 17.52 113 ALA A O 1
ATOM 644 N N . ILE A 1 87 ? 18.492 27.452 33.552 1.00 16.12 114 ILE A N 1
ATOM 645 C CA . ILE A 1 87 ? 19.034 28.630 32.881 1.00 16.27 114 ILE A CA 1
ATOM 646 C C . ILE A 1 87 ? 17.981 29.738 32.756 1.00 16.39 114 ILE A C 1
ATOM 647 O O . ILE A 1 87 ? 18.190 30.852 33.240 1.00 17.20 114 ILE A O 1
ATOM 652 N N . SER A 1 88 ? 16.840 29.440 32.140 1.00 15.93 115 SER A N 1
ATOM 653 C CA . SER A 1 88 ? 15.770 30.433 32.056 1.00 16.81 115 SER A CA 1
ATOM 654 C C . SER A 1 88 ? 15.240 30.804 33.441 1.00 16.28 115 SER A C 1
ATOM 655 O O . SER A 1 88 ? 14.943 31.965 33.708 1.00 17.42 115 SER A O 1
ATOM 658 N N . HIS A 1 89 ? 15.148 29.833 34.343 1.00 16.54 116 HIS A N 1
ATOM 659 C CA . HIS A 1 89 ? 14.615 30.137 35.662 1.00 17.19 116 HIS A CA 1
ATOM 660 C C . HIS A 1 89 ? 15.471 31.170 36.386 1.00 17.67 116 HIS A C 1
ATOM 661 O O . HIS A 1 89 ? 14.956 32.046 37.089 1.00 18.54 116 HIS A O 1
ATOM 668 N N . SER A 1 90 ? 16.783 31.070 36.204 1.00 17.88 117 SER A N 1
ATOM 669 C CA . SER A 1 90 ? 17.702 32.023 36.809 1.00 18.07 117 SER A CA 1
ATOM 670 C C . SER A 1 90 ? 17.646 33.392 36.124 1.00 17.96 117 SER A C 1
ATOM 671 O O . SER A 1 90 ? 17.410 34.415 36.764 1.00 20.38 117 SER A O 1
ATOM 674 N N . ILE A 1 91 ? 17.873 33.407 34.817 1.00 17.12 118 ILE A N 1
ATOM 675 C CA . ILE A 1 91 ? 17.976 34.662 34.090 1.00 16.45 118 ILE A CA 1
ATOM 676 C C . ILE A 1 91 ? 16.690 35.483 34.098 1.00 17.25 118 ILE A C 1
ATOM 677 O O . ILE A 1 91 ? 16.722 36.699 34.317 1.00 18.25 118 ILE A O 1
ATOM 682 N N . LEU A 1 92 ? 15.558 34.825 33.875 1.00 16.45 119 LEU A N 1
ATOM 683 C CA . LEU A 1 92 ? 14.289 35.543 33.732 1.00 17.15 119 LEU A CA 1
ATOM 684 C C . LEU A 1 92 ? 13.833 36.224 35.011 1.00 18.40 119 LEU A C 1
ATOM 685 O O . LEU A 1 92 ? 13.093 37.202 34.970 1.00 19.37 119 LEU A O 1
ATOM 690 N N . ASN A 1 93 ? 14.271 35.699 36.149 1.00 18.12 120 ASN A N 1
ATOM 691 C CA . ASN A 1 93 ? 13.771 36.165 37.436 1.00 19.78 120 ASN A CA 1
ATOM 692 C C . ASN A 1 93 ? 14.751 37.034 38.202 1.00 20.77 120 ASN A C 1
ATOM 693 O O . ASN A 1 93 ? 14.526 37.354 39.365 1.00 22.34 120 ASN A O 1
ATOM 698 N N . ASP A 1 94 ? 15.833 37.424 37.539 1.00 20.77 121 ASP A N 1
ATOM 699 C CA . ASP A 1 94 ? 16.824 38.298 38.140 1.00 22.48 121 ASP A CA 1
ATOM 700 C C . ASP A 1 94 ? 16.998 39.513 37.237 1.00 22.34 121 ASP A C 1
ATOM 701 O O . ASP A 1 94 ? 17.413 39.380 36.081 1.00 22.05 121 ASP A O 1
ATOM 706 N N . ARG A 1 95 ? 16.677 40.689 37.767 1.00 22.32 122 ARG A N 1
ATOM 707 C CA . ARG A 1 95 ? 16.723 41.927 36.994 1.00 24.46 122 ARG A CA 1
ATOM 708 C C . ARG A 1 95 ? 18.084 42.158 36.338 1.00 23.33 122 ARG A C 1
ATOM 709 O O . ARG A 1 95 ? 18.163 42.456 35.145 1.00 22.88 122 ARG A O 1
ATOM 713 N N . ALA A 1 96 ? 19.150 42.003 37.118 1.00 22.96 123 ALA A N 1
ATOM 714 C CA . ALA A 1 96 ? 20.505 42.214 36.618 1.00 23.36 123 ALA A CA 1
ATOM 715 C C . ALA A 1 96 ? 20.901 41.191 35.559 1.00 23.15 123 ALA A C 1
ATOM 716 O O . ALA A 1 96 ? 21.501 41.544 34.546 1.00 23.04 123 ALA A O 1
ATOM 718 N N . LEU A 1 97 ? 20.581 39.923 35.797 1.00 21.27 124 LEU A N 1
ATOM 719 C CA . LEU A 1 97 ? 20.928 38.881 34.841 1.00 20.88 124 LEU A CA 1
ATOM 720 C C . LEU A 1 97 ? 20.154 39.054 33.541 1.00 18.93 124 LEU A C 1
ATOM 721 O O . LEU A 1 97 ? 20.702 38.833 32.463 1.00 18.77 124 LEU A O 1
ATOM 726 N N . SER A 1 98 ? 18.887 39.451 33.637 1.00 18.20 125 SER A N 1
ATOM 727 C CA A SER A 1 98 ? 18.095 39.691 32.441 0.57 17.80 125 SER A CA 1
ATOM 728 C CA B SER A 1 98 ? 18.080 39.703 32.444 0.43 18.42 125 SER A CA 1
ATOM 729 C C . SER A 1 98 ? 18.662 40.841 31.614 1.00 18.07 125 SER A C 1
ATOM 730 O O . SER A 1 98 ? 18.873 40.700 30.407 1.00 18.04 125 SER A O 1
ATOM 735 N N . ALA A 1 99 ? 18.922 41.968 32.270 1.00 19.44 126 ALA A N 1
ATOM 736 C CA . ALA A 1 99 ? 19.475 43.134 31.589 1.00 19.94 126 ALA A CA 1
ATOM 737 C C . ALA A 1 99 ? 20.834 42.824 30.964 1.00 20.11 126 ALA A C 1
ATOM 738 O O . ALA A 1 99 ? 21.107 43.221 29.828 1.00 21.22 126 ALA A O 1
ATOM 740 N N . GLY A 1 100 ? 21.682 42.116 31.706 1.00 20.39 127 GLY A N 1
ATOM 741 C CA . GLY A 1 100 ? 23.014 41.779 31.227 1.00 19.52 127 GLY A CA 1
ATOM 742 C C . GLY A 1 100 ? 22.979 40.807 30.061 1.00 17.79 127 GLY A C 1
ATOM 743 O O . GLY A 1 100 ? 23.848 40.831 29.185 1.00 18.82 127 GLY A O 1
ATOM 744 N N . THR A 1 101 ? 21.971 39.943 30.046 1.00 16.95 128 THR A N 1
ATOM 745 C CA . THR A 1 101 ? 21.793 39.001 28.950 1.00 16.55 128 THR A CA 1
ATOM 746 C C . THR A 1 101 ? 21.428 39.746 27.672 1.00 15.69 128 THR A C 1
ATOM 747 O O . THR A 1 101 ? 21.998 39.497 26.601 1.00 15.79 128 THR A O 1
ATOM 751 N N . VAL A 1 102 ? 20.489 40.679 27.7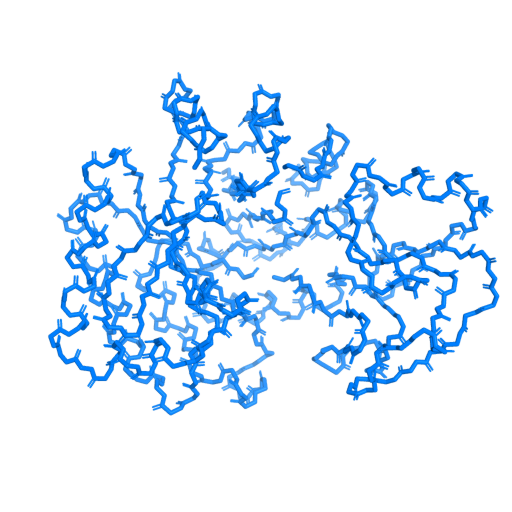89 1.00 15.89 129 VAL A N 1
ATOM 752 C CA . VAL A 1 102 ? 20.090 41.493 26.645 1.00 16.29 129 VAL A CA 1
ATOM 753 C C . VAL A 1 102 ? 21.294 42.255 26.067 1.00 17.19 129 VAL A C 1
ATOM 754 O O . VAL A 1 102 ? 21.543 42.217 24.863 1.00 16.94 129 VAL A O 1
ATOM 758 N N . LYS A 1 103 ? 22.062 42.917 26.926 1.00 17.43 130 LYS A N 1
ATOM 759 C CA . LYS A 1 103 ? 23.212 43.668 26.435 1.00 18.42 130 LYS A CA 1
ATOM 760 C C . LYS A 1 103 ? 24.246 42.781 25.751 1.00 17.13 130 LYS A C 1
ATOM 761 O O . LYS A 1 103 ? 24.785 43.155 24.712 1.00 17.67 130 LYS A O 1
ATOM 767 N N . GLN A 1 104 ? 24.497 41.597 26.308 1.00 16.74 131 GLN A N 1
ATOM 768 C CA . GLN A 1 104 ? 25.443 40.674 25.689 1.00 15.46 131 GLN A CA 1
ATOM 769 C C . GLN A 1 104 ? 24.980 40.225 24.311 1.00 14.88 131 GLN A C 1
ATOM 770 O O . GLN A 1 104 ? 25.789 40.075 23.395 1.00 15.69 131 GLN A O 1
ATOM 776 N N . LEU A 1 105 ? 23.676 40.013 24.169 1.00 14.89 132 LEU A N 1
ATOM 777 C CA . LEU A 1 105 ? 23.114 39.560 22.899 1.00 15.48 132 LEU A CA 1
ATOM 778 C C . LEU A 1 105 ? 23.183 40.656 21.838 1.00 15.35 132 LEU A C 1
ATOM 779 O O . LEU A 1 105 ? 23.496 40.386 20.678 1.00 17.13 132 LEU A O 1
ATOM 784 N N . VAL A 1 106 ? 22.897 41.892 22.236 1.00 15.76 133 VAL A N 1
ATOM 785 C CA . VAL A 1 106 ? 23.021 43.015 21.320 1.00 16.04 133 VAL A CA 1
ATOM 786 C C . VAL A 1 106 ? 24.491 43.224 20.923 1.00 17.02 133 VAL A C 1
ATOM 787 O O . VAL A 1 106 ? 24.796 43.445 19.755 1.00 18.24 133 VAL A O 1
ATOM 791 N N . LYS A 1 107 ? 25.400 43.130 21.891 1.00 16.48 134 LYS A N 1
ATOM 792 C CA . LYS A 1 107 ? 26.826 43.246 21.606 1.00 16.71 134 LYS A CA 1
ATOM 793 C C . LYS A 1 107 ? 27.272 42.185 20.597 1.00 16.54 134 LYS A C 1
ATOM 794 O O . LYS A 1 107 ? 27.986 42.491 19.648 1.00 17.69 134 LYS A O 1
ATOM 800 N N . LEU A 1 108 ? 26.848 40.941 20.802 1.00 16.02 135 LEU A N 1
ATOM 801 C CA . LEU A 1 108 ? 27.168 39.870 19.869 1.00 16.19 135 LEU A CA 1
ATOM 802 C C . LEU A 1 108 ? 26.682 40.199 18.452 1.00 16.64 135 LEU A C 1
ATOM 803 O O . LEU A 1 108 ? 27.434 40.068 17.489 1.00 17.57 135 LEU A O 1
ATOM 808 N N . ALA A 1 109 ? 25.429 40.632 18.326 1.00 16.74 136 ALA A N 1
ATOM 809 C CA . ALA A 1 109 ? 24.874 40.917 17.005 1.00 17.42 136 ALA A CA 1
ATOM 810 C C . ALA A 1 109 ? 25.599 42.072 16.320 1.00 18.24 136 ALA A C 1
ATOM 811 O O . ALA A 1 109 ? 25.889 42.006 15.124 1.00 19.55 136 ALA A O 1
ATOM 813 N N . LYS A 1 110 ? 25.901 43.121 17.079 1.00 18.18 137 LYS A N 1
ATOM 814 C CA . LYS A 1 110 ? 26.590 44.278 16.517 1.00 18.58 137 LYS A CA 1
ATOM 815 C C . LYS A 1 110 ? 28.035 43.966 16.153 1.00 19.39 137 LYS A C 1
ATOM 816 O O . LYS A 1 110 ? 28.460 44.200 15.026 1.00 20.67 137 LYS A O 1
ATOM 822 N N . GLU A 1 111 ? 28.792 43.441 17.109 1.00 20.23 138 GLU A N 1
ATOM 823 C CA . GLU A 1 111 ? 30.216 43.211 16.884 1.00 21.72 138 GLU A CA 1
ATOM 824 C C . GLU A 1 111 ? 30.484 42.104 15.868 1.00 21.92 138 GLU A C 1
ATOM 825 O O . GLU A 1 111 ? 31.486 42.145 15.150 1.00 23.35 138 GLU A O 1
ATOM 831 N N . GLY A 1 112 ? 29.582 41.127 15.802 1.00 20.60 139 GLY A N 1
ATOM 832 C CA . GLY A 1 112 ? 29.731 40.011 14.885 1.00 20.84 139 GLY A CA 1
ATOM 833 C C . GLY A 1 112 ? 29.238 40.288 13.474 1.00 21.65 139 GLY A C 1
ATOM 834 O O . GLY A 1 112 ? 29.449 39.475 12.580 1.00 22.17 139 GLY A O 1
ATOM 835 N N . GLY A 1 113 ? 28.592 41.433 13.264 1.00 20.93 140 GLY A N 1
ATOM 836 C CA . GLY A 1 113 ? 28.032 41.750 11.960 1.00 21.46 140 GLY A CA 1
ATOM 837 C C . GLY A 1 113 ? 26.911 40.797 11.576 1.00 21.36 140 GLY A C 1
ATOM 838 O O . GLY A 1 113 ? 26.750 40.433 10.406 1.00 22.99 140 GLY A O 1
ATOM 839 N N . PHE A 1 114 ? 26.137 40.383 12.570 1.00 18.56 141 PHE A N 1
ATOM 840 C CA . PHE A 1 114 ? 25.038 39.448 12.354 1.00 17.56 141 PHE A CA 1
ATOM 841 C C . PHE A 1 114 ? 23.727 40.187 12.117 1.00 17.27 141 PHE A C 1
ATOM 842 O O . PHE A 1 114 ? 23.579 41.347 12.501 1.00 18.68 141 PHE A O 1
ATOM 850 N N . ALA A 1 115 ? 22.770 39.503 11.502 1.00 16.29 142 ALA A N 1
ATOM 851 C CA . ALA A 1 115 ? 21.485 40.103 11.167 1.00 17.12 142 ALA A CA 1
ATOM 852 C C . ALA A 1 115 ? 20.615 40.249 12.411 1.00 15.93 142 ALA A C 1
ATOM 853 O O . ALA A 1 115 ? 19.710 41.082 12.463 1.00 17.16 142 ALA A O 1
ATOM 855 N N . GLY A 1 116 ? 20.895 39.433 13.416 1.00 17.32 143 GLY A N 1
ATOM 856 C CA . GLY A 1 116 ? 20.111 39.447 14.633 1.00 17.04 143 GLY A CA 1
ATOM 857 C C . GLY A 1 116 ? 20.436 38.240 15.484 1.00 16.17 143 GLY A C 1
ATOM 858 O O . GLY A 1 116 ? 21.495 37.640 15.333 1.00 16.53 143 GLY A O 1
ATOM 859 N N . ILE A 1 117 ? 19.507 37.882 16.363 1.00 14.67 144 ILE A N 1
ATOM 860 C CA . ILE A 1 117 ? 19.665 36.764 17.279 1.00 14.24 144 ILE A CA 1
ATOM 861 C C . ILE A 1 117 ? 18.476 35.833 17.102 1.00 13.77 144 ILE A C 1
ATOM 862 O O . ILE A 1 117 ? 17.339 36.293 16.930 1.00 14.97 144 ILE A O 1
ATOM 867 N N . ASN A 1 118 ? 18.740 34.530 17.126 1.00 13.65 145 ASN A N 1
ATOM 868 C CA . ASN A 1 118 ? 17.684 33.524 17.222 1.00 12.51 145 ASN A CA 1
ATOM 869 C C . ASN A 1 118 ? 17.699 33.000 18.656 1.00 12.89 145 ASN A C 1
ATOM 870 O O . ASN A 1 118 ? 18.597 32.252 19.043 1.00 14.32 145 ASN A O 1
ATOM 875 N N . LEU A 1 119 ? 16.731 33.433 19.458 1.00 13.43 146 LEU A N 1
ATOM 876 C CA . LEU A 1 119 ? 16.604 32.936 20.824 1.00 13.75 146 LEU A CA 1
ATOM 877 C C . LEU A 1 119 ? 16.038 31.525 20.796 1.00 13.78 146 LEU A C 1
ATOM 878 O O . LEU A 1 119 ? 15.028 31.277 20.145 1.00 14.93 146 LEU A O 1
ATOM 883 N N . ASP A 1 120 ? 16.692 30.617 21.515 1.00 13.97 147 ASP A N 1
ATOM 884 C CA . ASP A 1 120 ? 16.320 29.207 21.526 1.00 14.51 147 ASP A CA 1
ATOM 885 C C . ASP A 1 120 ? 16.240 28.705 22.960 1.00 14.29 147 ASP A C 1
ATOM 886 O O . ASP A 1 120 ? 17.034 27.860 23.384 1.00 14.46 147 ASP A O 1
ATOM 891 N N . PHE A 1 121 ? 15.304 29.260 23.724 1.00 13.56 148 PHE A N 1
ATOM 892 C CA . PHE A 1 121 ? 15.071 28.776 25.084 1.00 14.04 148 PHE A CA 1
ATOM 893 C C . PHE A 1 121 ? 13.971 27.735 25.014 1.00 14.06 148 PHE A C 1
ATOM 894 O O . PHE A 1 121 ? 12.798 28.066 24.778 1.00 15.68 148 PHE A O 1
ATOM 902 N N . GLU A 1 122 ? 14.347 26.477 25.226 1.00 14.18 149 GLU A N 1
ATOM 903 C CA . GLU A 1 122 ? 13.430 25.363 25.036 1.00 14.73 149 GLU A CA 1
ATOM 904 C C . GLU A 1 122 ? 12.847 24.854 26.343 1.00 14.89 149 GLU A C 1
ATOM 905 O O . GLU A 1 122 ? 11.923 24.041 26.329 1.00 16.02 149 GLU A O 1
ATOM 911 N N . LYS A 1 123 ? 13.352 25.357 27.469 1.00 14.84 150 LYS A N 1
ATOM 912 C CA . LYS A 1 123 ? 12.953 24.821 28.768 1.00 15.53 150 LYS A CA 1
ATOM 913 C C . LYS A 1 123 ? 12.339 25.871 29.691 1.00 16.34 150 LYS A C 1
ATOM 914 O O . LYS A 1 123 ? 12.411 25.758 30.915 1.00 18.26 150 LYS A O 1
ATOM 920 N N . VAL A 1 124 ? 11.714 26.887 29.103 1.00 14.79 151 VAL A N 1
ATOM 921 C CA . VAL A 1 124 ? 10.950 27.832 29.905 1.00 15.84 151 VAL A CA 1
ATOM 922 C C . VAL A 1 124 ? 9.769 27.090 30.532 1.00 16.97 151 VAL A C 1
ATOM 923 O O . VAL A 1 124 ? 9.045 26.371 29.846 1.00 17.81 151 VAL A O 1
ATOM 927 N N . GLU A 1 125 ? 9.603 27.245 31.842 1.00 17.38 152 GLU A N 1
ATOM 928 C CA . GLU A 1 125 ? 8.549 26.565 32.596 1.00 17.93 152 GLU A CA 1
ATOM 929 C C . GLU A 1 125 ? 7.308 27.442 32.752 1.00 17.63 152 GLU A C 1
ATOM 930 O O . GLU A 1 125 ? 7.398 28.664 32.675 1.00 17.54 152 GLU A O 1
ATOM 936 N N . PRO A 1 126 ? 6.138 26.820 32.971 1.00 18.02 153 PRO A N 1
ATOM 937 C CA . PRO A 1 126 ? 4.909 27.618 33.093 1.00 18.54 153 PRO A CA 1
ATOM 938 C C . PRO A 1 126 ? 4.968 28.685 34.194 1.00 18.67 153 PRO A C 1
ATOM 939 O O . PRO A 1 126 ? 4.390 29.765 34.029 1.00 19.07 153 PRO A O 1
ATOM 943 N N . ARG A 1 127 ? 5.676 28.410 35.287 1.00 18.36 154 ARG A N 1
ATOM 944 C CA . ARG A 1 127 ? 5.794 29.395 36.367 1.00 19.69 154 ARG A CA 1
ATOM 945 C C . ARG A 1 127 ? 6.493 30.682 35.913 1.00 17.85 154 ARG A C 1
ATOM 946 O O . ARG A 1 127 ? 6.419 31.714 36.589 1.00 18.32 154 ARG A O 1
ATOM 954 N N . ASN A 1 128 ? 7.180 30.618 34.778 1.00 17.66 155 ASN A N 1
ATOM 955 C CA . ASN A 1 128 ? 7.945 31.763 34.293 1.00 16.28 155 ASN A CA 1
ATOM 956 C C . ASN A 1 128 ? 7.384 32.397 33.030 1.00 15.83 155 ASN A C 1
ATOM 957 O O . ASN A 1 128 ? 8.096 33.118 32.326 1.00 17.10 155 ASN A O 1
ATOM 962 N N . ARG A 1 129 ? 6.103 32.143 32.766 1.00 15.96 156 ARG A N 1
ATOM 963 C CA . ARG A 1 129 ? 5.446 32.666 31.577 1.00 15.97 156 ARG A CA 1
ATOM 964 C C . ARG A 1 129 ? 5.563 34.182 31.476 1.00 15.96 156 ARG A C 1
ATOM 965 O O . ARG A 1 129 ? 6.090 34.701 30.490 1.00 16.84 156 ARG A O 1
ATOM 973 N N . ALA A 1 130 ? 5.073 34.891 32.493 1.00 16.52 157 ALA A N 1
ATOM 974 C CA . ALA A 1 130 ? 5.099 36.351 32.458 1.00 16.69 157 ALA A CA 1
ATOM 975 C C . ALA A 1 130 ? 6.527 36.892 32.385 1.00 16.31 157 ALA A C 1
ATOM 976 O O . ALA A 1 130 ? 6.798 37.867 31.686 1.00 17.09 157 ALA A O 1
ATOM 978 N N . ALA A 1 131 ? 7.437 36.247 33.104 1.00 16.03 158 ALA A N 1
ATOM 979 C CA . ALA A 1 131 ? 8.824 36.680 33.113 1.00 16.36 158 ALA A CA 1
ATOM 980 C C . ALA A 1 131 ? 9.457 36.483 31.735 1.00 15.59 158 ALA A C 1
ATOM 981 O O . ALA A 1 131 ? 10.298 37.279 31.319 1.00 16.69 158 ALA A O 1
ATOM 983 N N . PHE A 1 132 ? 9.068 35.422 31.030 1.00 15.34 159 PHE A N 1
ATOM 984 C CA . PHE A 1 132 ? 9.593 35.184 29.682 1.00 15.50 159 PHE A CA 1
ATOM 985 C C . PHE A 1 132 ? 9.059 36.229 28.703 1.00 15.29 159 PHE A C 1
ATOM 986 O O . PHE A 1 132 ? 9.817 36.776 27.899 1.00 16.34 159 PHE A O 1
ATOM 994 N N . CYS A 1 133 ? 7.760 36.518 28.780 1.00 15.02 160 CYS A N 1
ATOM 995 C CA . CYS A 1 133 ? 7.192 37.572 27.950 1.00 15.40 160 CYS A CA 1
ATOM 996 C C . CYS A 1 133 ? 7.927 38.882 28.144 1.00 17.09 160 CYS A C 1
ATOM 997 O O . CYS A 1 133 ? 8.229 39.575 27.180 1.00 17.62 160 CYS A O 1
ATOM 1000 N N . ALA A 1 134 ? 8.198 39.226 29.398 1.00 16.76 161 ALA A N 1
ATOM 1001 C CA . ALA A 1 134 ? 8.867 40.485 29.696 1.00 17.07 161 ALA A CA 1
ATOM 1002 C C . ALA A 1 134 ? 10.266 40.501 29.092 1.00 16.79 161 ALA A C 1
ATOM 1003 O O . ALA A 1 134 ? 10.680 41.495 28.493 1.00 17.84 161 ALA A O 1
ATOM 1005 N N . PHE A 1 135 ? 10.981 39.389 29.238 1.00 15.45 162 PHE A N 1
ATOM 1006 C CA . PHE A 1 135 ? 12.334 39.284 28.723 1.00 15.59 162 PHE A CA 1
ATOM 1007 C C . PHE A 1 135 ? 12.361 39.384 27.201 1.00 15.91 162 PHE A C 1
ATOM 1008 O O . PHE A 1 135 ? 13.150 40.141 26.638 1.00 16.04 162 PHE A O 1
ATOM 1016 N N . VAL A 1 136 ? 11.481 38.644 26.537 1.00 15.09 163 VAL A N 1
ATOM 1017 C CA . VAL A 1 136 ? 11.488 38.636 25.076 1.00 15.41 163 VAL A CA 1
ATOM 1018 C C . VAL A 1 136 ? 11.071 40.003 24.519 1.00 16.15 163 VAL A C 1
ATOM 1019 O O . VAL A 1 136 ? 11.634 40.481 23.526 1.00 16.62 163 VAL A O 1
ATOM 1023 N N . LYS A 1 137 ? 10.112 40.648 25.177 1.00 16.55 164 LYS A N 1
ATOM 1024 C CA . LYS A 1 137 ? 9.733 42.005 24.795 1.00 17.56 164 LYS A CA 1
ATOM 1025 C C . LYS A 1 137 ? 10.933 42.961 24.873 1.00 18.28 164 LYS A C 1
ATOM 1026 O O . LYS A 1 137 ? 11.191 43.738 23.950 1.00 18.51 164 LYS A O 1
ATOM 1028 N N . THR A 1 138 ? 11.667 42.892 25.980 1.00 16.85 165 THR A N 1
ATOM 1029 C CA . THR A 1 138 ? 12.836 43.742 26.167 1.00 17.82 165 THR A CA 1
ATOM 1030 C C . THR A 1 138 ? 13.912 43.430 25.120 1.00 16.74 165 THR A C 1
ATOM 1031 O O . THR A 1 138 ? 14.501 44.341 24.533 1.00 17.44 165 THR A O 1
ATOM 1035 N N . LEU A 1 139 ? 14.143 42.145 24.871 1.00 16.51 166 LEU A N 1
ATOM 1036 C CA . LEU A 1 139 ? 15.171 41.714 23.936 1.00 15.52 166 LEU A CA 1
ATOM 1037 C C . LEU A 1 139 ? 14.837 42.161 22.521 1.00 15.21 166 LEU A C 1
ATOM 1038 O O . LEU A 1 139 ? 15.702 42.655 21.802 1.00 16.44 166 LEU A O 1
ATOM 1043 N N . GLY A 1 140 ? 13.586 41.959 22.111 1.00 15.90 167 GLY A N 1
ATOM 1044 C CA . GLY A 1 140 ? 13.178 42.367 20.780 1.00 17.30 167 GLY A CA 1
ATOM 1045 C C . GLY A 1 140 ? 13.319 43.863 20.599 1.00 18.26 167 GLY A C 1
ATOM 1046 O O . GLY A 1 140 ? 13.791 44.338 19.565 1.00 18.68 167 GLY A O 1
ATOM 1047 N N A ASN A 1 141 ? 12.901 44.628 21.604 0.54 17.62 168 ASN A N 1
ATOM 1048 N N B ASN A 1 141 ? 12.918 44.598 21.625 0.46 17.33 168 ASN A N 1
ATOM 1049 C CA A ASN A 1 141 ? 13.033 46.080 21.523 0.54 18.56 168 ASN A CA 1
ATOM 1050 C CA B ASN A 1 141 ? 13.024 46.043 21.610 0.46 17.95 168 ASN A CA 1
ATOM 1051 C C A ASN A 1 141 ? 14.495 46.508 21.412 0.54 18.11 168 ASN A C 1
ATOM 1052 C C B ASN A 1 141 ? 14.468 46.504 21.446 0.46 17.91 168 ASN A C 1
ATOM 1053 O O A ASN A 1 141 ? 14.832 47.373 20.606 0.54 18.72 168 ASN A O 1
ATOM 1054 O O B ASN A 1 141 ? 14.764 47.383 20.638 0.46 18.67 168 ASN A O 1
ATOM 1063 N N . ALA A 1 142 ? 15.363 45.890 22.209 1.00 16.99 169 ALA A N 1
ATOM 1064 C CA . ALA A 1 142 ? 16.766 46.278 22.215 1.00 17.74 169 ALA A CA 1
ATOM 1065 C C . ALA A 1 142 ? 17.445 45.954 20.891 1.00 17.68 169 ALA A C 1
ATOM 1066 O O . ALA A 1 142 ? 18.223 46.758 20.372 1.00 17.53 169 ALA A O 1
ATOM 1068 N N . LEU A 1 143 ? 17.142 44.783 20.336 1.00 17.62 170 LEU A N 1
ATOM 1069 C CA . LEU A 1 143 ? 17.716 44.405 19.055 1.00 16.85 170 LEU A CA 1
ATOM 1070 C C . LEU A 1 143 ? 17.227 45.343 17.956 1.00 16.53 170 LEU A C 1
ATOM 1071 O O . LEU A 1 143 ? 18.021 45.845 17.155 1.00 18.64 170 LEU A O 1
ATOM 1076 N N . HIS A 1 144 ? 15.921 45.596 17.931 1.00 16.89 171 HIS A N 1
ATOM 1077 C CA . HIS A 1 144 ? 15.350 46.490 16.927 1.00 17.97 171 HIS A CA 1
ATOM 1078 C C . HIS A 1 144 ? 15.949 47.889 17.025 1.00 20.21 171 HIS A C 1
ATOM 1079 O O . HIS A 1 144 ? 16.211 48.518 16.010 1.00 21.12 171 HIS A O 1
ATOM 1086 N N . ALA A 1 145 ? 16.180 48.357 18.247 1.00 19.86 172 ALA A N 1
ATOM 1087 C CA . ALA A 1 145 ? 16.795 49.665 18.467 1.00 20.69 172 ALA A CA 1
ATOM 1088 C C . ALA A 1 145 ? 18.223 49.731 17.922 1.00 22.29 172 ALA A C 1
ATOM 1089 O O . ALA A 1 145 ? 18.726 50.816 17.638 1.00 23.94 172 ALA A O 1
ATOM 1091 N N . SER A 1 146 ? 18.863 48.575 17.759 1.00 22.09 173 SER A N 1
ATOM 1092 C CA . SER A 1 146 ? 20.200 48.513 17.171 1.00 21.26 173 SER A CA 1
ATOM 1093 C C . SER A 1 146 ? 20.173 48.006 15.726 1.00 21.57 173 SER A C 1
ATOM 1094 O O . SER A 1 146 ? 21.195 47.557 15.206 1.00 23.63 173 SER A O 1
ATOM 1097 N N . ASN A 1 147 ? 19.002 48.088 15.093 1.00 21.51 174 ASN A N 1
ATOM 1098 C CA . ASN A 1 147 ? 18.836 47.711 13.689 1.00 23.11 174 ASN A CA 1
ATOM 1099 C C . ASN A 1 147 ? 19.134 46.228 13.452 1.00 22.14 174 ASN A C 1
ATOM 1100 O O . ASN A 1 147 ? 19.706 45.843 12.431 1.00 23.13 174 ASN A O 1
ATOM 1105 N N . LYS A 1 148 ? 18.735 45.406 14.415 1.00 18.97 175 LYS A N 1
ATOM 1106 C CA . LYS A 1 148 ? 18.907 43.959 14.343 1.00 18.34 175 LYS A CA 1
ATOM 1107 C C . LYS A 1 148 ? 17.543 43.286 14.469 1.00 18.63 175 LYS A C 1
ATOM 1108 O O . LYS A 1 148 ? 16.583 43.903 14.938 1.00 20.12 175 LYS A O 1
ATOM 1114 N N . LYS A 1 149 ? 17.457 42.028 14.047 1.00 17.24 176 LYS A N 1
ATOM 1115 C CA . LYS A 1 149 ? 16.203 41.277 14.090 1.00 17.13 176 LYS A CA 1
ATOM 1116 C C . LYS A 1 149 ? 16.222 40.203 15.167 1.00 16.69 176 LYS A C 1
ATOM 1117 O O . LYS A 1 149 ? 17.279 39.852 15.690 1.00 16.64 176 LYS A O 1
ATOM 1123 N N . LEU A 1 150 ? 15.040 39.706 15.511 1.00 15.55 177 LEU A N 1
ATOM 1124 C CA . LEU A 1 150 ? 14.902 38.656 16.510 1.00 15.13 177 LEU A CA 1
ATOM 1125 C C . LEU A 1 150 ? 14.050 37.533 15.955 1.00 14.59 177 LEU A C 1
ATOM 1126 O O . LEU A 1 150 ? 12.931 37.757 15.480 1.00 15.99 177 LEU A O 1
ATOM 1131 N N . ILE A 1 151 ? 14.590 36.323 16.020 1.00 13.47 178 ILE A N 1
ATOM 1132 C CA . ILE A 1 151 ? 13.828 35.120 15.725 1.00 13.56 178 ILE A CA 1
ATOM 1133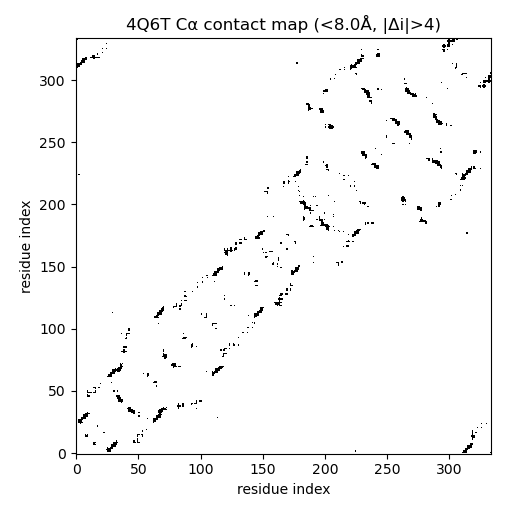 C C . ILE A 1 151 ? 13.720 34.368 17.038 1.00 14.52 178 ILE A C 1
ATOM 1134 O O . ILE A 1 151 ? 14.672 34.359 17.826 1.00 15.77 178 ILE A O 1
ATOM 1139 N N . ILE A 1 152 ? 12.565 33.762 17.294 1.00 13.68 179 ILE A N 1
ATOM 1140 C CA . ILE A 1 152 ? 12.425 32.908 18.469 1.00 13.78 179 ILE A CA 1
ATOM 1141 C C . ILE A 1 152 ? 12.070 31.493 18.012 1.00 13.37 179 ILE A C 1
ATOM 1142 O O . ILE A 1 152 ? 11.241 31.321 17.122 1.00 14.78 179 ILE A O 1
ATOM 1147 N N . SER A 1 153 ? 12.730 30.496 18.597 1.00 14.07 180 SER A N 1
ATOM 1148 C CA . SER A 1 153 ? 12.422 29.095 18.352 1.00 13.67 180 SER A CA 1
ATOM 1149 C C . SER A 1 153 ? 11.493 28.608 19.447 1.00 13.36 180 SER A C 1
ATOM 1150 O O . SER A 1 153 ? 11.742 28.842 20.629 1.00 15.04 180 SER A O 1
ATOM 1153 N N . ILE A 1 154 ? 10.418 27.934 19.047 1.00 13.89 181 ILE A N 1
ATOM 1154 C CA . ILE A 1 154 ? 9.323 27.619 19.956 1.00 14.97 181 ILE A CA 1
ATOM 1155 C C . ILE A 1 154 ? 9.052 26.113 19.978 1.00 14.05 181 ILE A C 1
ATOM 1156 O O . ILE A 1 154 ? 8.780 25.522 18.934 1.00 14.97 181 ILE A O 1
ATOM 1161 N N . PRO A 1 155 ? 9.116 25.479 21.167 1.00 14.16 182 PRO A N 1
ATOM 1162 C CA . PRO A 1 155 ? 8.644 24.089 21.276 1.00 16.15 182 PRO A CA 1
ATOM 1163 C C . PRO A 1 155 ? 7.136 24.085 21.074 1.00 15.66 182 PRO A C 1
ATOM 1164 O O . PRO A 1 155 ? 6.430 24.733 21.836 1.00 16.94 182 PRO A O 1
ATOM 1168 N N . PRO A 1 156 ? 6.641 23.397 20.035 1.00 15.97 183 PRO A N 1
ATOM 1169 C CA . PRO A 1 156 ? 5.244 23.644 19.653 1.00 15.67 183 PRO A CA 1
ATOM 1170 C C . PRO A 1 156 ? 4.227 23.081 20.629 1.00 15.97 183 PRO A C 1
ATOM 1171 O O . PRO A 1 156 ? 4.340 21.932 21.052 1.00 17.87 183 PRO A O 1
ATOM 1175 N N . LYS A 1 157 ? 3.225 23.883 20.960 1.00 15.81 184 LYS A N 1
ATOM 1176 C CA . LYS A 1 157 ? 2.124 23.389 21.772 1.00 16.94 184 LYS A CA 1
ATOM 1177 C C . LYS A 1 157 ? 0.859 23.202 20.931 1.00 17.65 184 LYS A C 1
ATOM 1178 O O . LYS A 1 157 ? 0.778 23.655 19.781 1.00 18.91 184 LYS A O 1
ATOM 1184 N N . LEU A 1 158 ? -0.123 22.523 21.509 1.00 16.96 185 LEU A N 1
ATOM 1185 C CA . LEU A 1 158 ? -1.345 22.157 20.795 1.00 18.88 185 LEU A CA 1
ATOM 1186 C C . LEU A 1 158 ? -2.388 23.267 20.814 1.00 18.02 185 LEU A C 1
ATOM 1187 O O . LEU A 1 158 ? -3.148 23.429 19.864 1.00 19.78 185 LEU A O 1
ATOM 1192 N N . SER A 1 159 ? -2.421 24.030 21.900 1.00 16.57 186 SER A N 1
ATOM 1193 C CA . SER A 1 159 ? -3.487 25.009 22.102 1.00 17.12 186 SER A CA 1
ATOM 1194 C C . SER A 1 159 ? -3.114 25.956 23.223 1.00 17.34 186 SER A C 1
ATOM 1195 O O . SER A 1 159 ? -2.026 25.852 23.790 1.00 16.70 186 SER A O 1
ATOM 1198 N N . ASP A 1 160 ? -4.019 26.881 23.544 1.00 18.14 187 ASP A N 1
ATOM 1199 C CA . ASP A 1 160 ? -3.805 27.823 24.636 1.00 18.17 187 ASP A CA 1
ATOM 1200 C C . ASP A 1 160 ? -3.670 27.111 25.977 1.00 19.13 187 ASP A C 1
ATOM 1201 O O . ASP A 1 160 ? -3.245 27.719 26.956 1.00 20.20 187 ASP A O 1
ATOM 1206 N N . THR A 1 161 ? -4.094 25.853 26.046 1.00 19.72 188 THR A N 1
ATOM 1207 C CA . THR A 1 161 ? -4.110 25.146 27.324 1.00 21.40 188 THR A CA 1
ATOM 1208 C C . THR A 1 161 ? -3.337 23.825 27.322 1.00 21.32 188 THR A C 1
ATOM 1209 O O . THR A 1 161 ? -3.033 23.287 28.389 1.00 22.23 188 THR A O 1
ATOM 1213 N N . GLU A 1 162 ? -3.017 23.304 26.138 1.00 20.71 189 GLU A N 1
ATOM 1214 C CA . GLU A 1 162 ? -2.378 21.988 26.033 1.00 21.01 189 GLU A CA 1
ATOM 1215 C C . GLU A 1 162 ? -1.096 22.002 25.204 1.00 20.12 189 GLU A C 1
ATOM 1216 O O . GLU A 1 162 ? -1.032 22.666 24.177 1.00 20.08 189 GLU A O 1
ATOM 1222 N N . PRO A 1 163 ? -0.060 21.276 25.657 1.00 20.13 190 PRO A N 1
ATOM 1223 C CA . PRO A 1 163 ? 0.002 20.606 26.959 1.00 20.21 190 PRO A CA 1
ATOM 1224 C C . PRO A 1 163 ? 0.302 21.628 28.048 1.00 19.81 190 PRO A C 1
ATOM 1225 O O . PRO A 1 163 ? 0.791 22.726 27.745 1.00 20.20 190 PRO A O 1
ATOM 1229 N N . GLU A 1 164 ? 0.005 21.279 29.295 1.00 20.29 191 GLU A N 1
ATOM 1230 C CA . GLU A 1 164 ? 0.221 22.206 30.395 1.00 20.80 191 GLU A CA 1
ATOM 1231 C C . GLU A 1 164 ? 1.689 22.588 30.531 1.00 20.00 191 GLU A C 1
ATOM 1232 O O . GLU A 1 164 ? 2.002 23.733 30.856 1.00 20.55 191 GLU A O 1
ATOM 1238 N N . TYR A 1 165 ? 2.596 21.654 30.251 1.00 18.82 192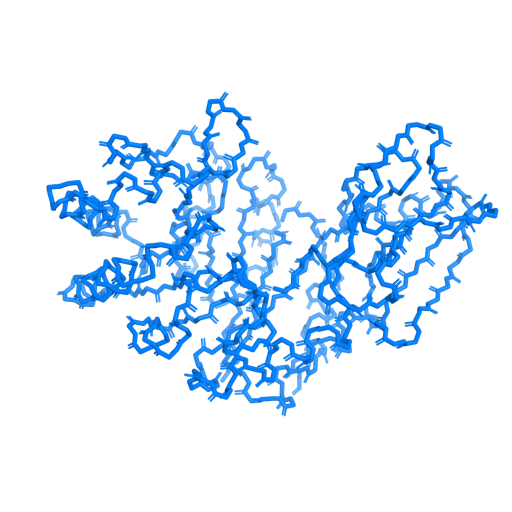 TYR A N 1
ATOM 1239 C CA . TYR A 1 165 ? 4.006 21.919 30.525 1.00 19.70 192 TYR A CA 1
ATOM 1240 C C . TYR A 1 165 ? 4.616 22.963 29.592 1.00 18.73 192 TYR A C 1
ATOM 1241 O O . TYR A 1 165 ? 5.709 23.453 29.850 1.00 18.86 192 TYR A O 1
ATOM 1250 N N . LEU A 1 166 ? 3.898 23.323 28.532 1.00 17.56 193 LEU A N 1
ATOM 1251 C CA . LEU A 1 166 ? 4.403 24.316 27.583 1.00 17.53 193 LEU A CA 1
ATOM 1252 C C . LEU A 1 166 ? 3.738 25.671 27.723 1.00 18.64 193 LEU A C 1
ATOM 1253 O O . LEU A 1 166 ? 3.910 26.541 26.868 1.00 18.11 193 LEU A O 1
ATOM 1258 N N . GLN A 1 167 ? 2.998 25.873 28.805 1.00 19.01 194 GLN A N 1
ATOM 1259 C CA . GLN A 1 167 ? 2.268 27.129 28.933 1.00 19.82 194 GLN A CA 1
ATOM 1260 C C . GLN A 1 167 ? 3.127 28.295 29.426 1.00 19.01 194 GLN A C 1
ATOM 1261 O O . GLN A 1 167 ? 2.616 29.382 29.701 1.00 20.28 194 GLN A O 1
ATOM 1267 N N . GLY A 1 168 ? 4.440 28.082 29.506 1.00 17.31 195 GLY A N 1
ATOM 1268 C CA . GLY A 1 168 ? 5.355 29.189 29.722 1.00 18.62 195 GLY A CA 1
ATOM 1269 C C . GLY A 1 168 ? 5.537 30.034 28.468 1.00 17.50 195 GLY A C 1
ATOM 1270 O O . GLY A 1 168 ? 6.132 31.111 28.532 1.00 16.86 195 GLY A O 1
ATOM 1271 N N . TYR A 1 169 ? 5.026 29.542 27.335 1.00 17.40 196 TYR A N 1
ATOM 1272 C CA . TYR A 1 169 ? 5.145 30.214 26.035 1.00 17.06 196 TYR A CA 1
ATOM 1273 C C . TYR A 1 169 ? 3.836 30.862 25.586 1.00 17.01 196 TYR A C 1
ATOM 1274 O O . TYR A 1 169 ? 2.918 30.177 25.135 1.00 19.01 196 TYR A O 1
ATOM 1283 N N . ASP A 1 170 ? 3.773 32.184 25.688 1.00 16.52 197 ASP A N 1
ATOM 1284 C CA . ASP A 1 170 ? 2.606 32.954 25.273 1.00 16.40 197 ASP A CA 1
ATOM 1285 C C . ASP A 1 170 ? 2.762 33.278 23.783 1.00 16.44 197 ASP A C 1
ATOM 1286 O O . ASP A 1 170 ? 3.462 34.222 23.423 1.00 17.67 197 ASP A O 1
ATOM 1291 N N . TYR A 1 171 ? 2.119 32.493 22.920 1.00 17.21 198 TYR A N 1
ATOM 1292 C CA . TYR A 1 171 ? 2.278 32.676 21.474 1.00 16.69 198 TYR A CA 1
ATOM 1293 C C . TYR A 1 171 ? 1.979 34.104 21.028 1.00 17.62 198 TYR A C 1
ATOM 1294 O O . TYR A 1 171 ? 2.729 34.689 20.250 1.00 18.31 198 TYR A O 1
ATOM 1303 N N . LYS A 1 172 ? 0.876 34.659 21.514 1.00 17.57 199 LYS A N 1
ATOM 1304 C CA . LYS A 1 172 ? 0.468 35.991 21.081 1.00 17.98 199 LYS A CA 1
ATOM 1305 C C . LYS A 1 172 ? 1.515 37.044 21.438 1.00 17.96 199 LYS A C 1
ATOM 1306 O O . LYS A 1 172 ? 1.943 37.815 20.582 1.00 18.81 199 LYS A O 1
ATOM 1312 N N . ALA A 1 173 ? 1.932 37.068 22.699 1.00 17.51 200 ALA A N 1
ATOM 1313 C CA . ALA A 1 173 ? 2.899 38.061 23.147 1.00 17.76 200 ALA A CA 1
ATOM 1314 C C . ALA A 1 173 ? 4.269 37.847 22.503 1.00 17.19 200 ALA A C 1
ATOM 1315 O O . ALA A 1 173 ? 4.904 38.798 22.046 1.00 18.03 200 ALA A O 1
ATOM 1317 N N . LEU A 1 174 ? 4.720 36.597 22.446 1.00 16.69 201 LEU A N 1
ATOM 1318 C CA . LEU A 1 174 ? 6.016 36.319 21.843 1.00 16.58 201 LEU A CA 1
ATOM 1319 C C . LEU A 1 174 ? 6.003 36.667 20.356 1.00 17.08 201 LEU A C 1
ATOM 1320 O O . LEU A 1 174 ? 6.953 37.255 19.845 1.00 17.36 201 LEU A O 1
ATOM 1325 N N . GLY A 1 175 ? 4.912 36.329 19.672 1.00 18.03 202 GLY A N 1
ATOM 1326 C CA . GLY A 1 175 ? 4.783 36.649 18.262 1.00 18.85 202 GLY A CA 1
ATOM 1327 C C . GLY A 1 175 ? 4.892 38.139 17.993 1.00 19.48 202 GLY A C 1
ATOM 1328 O O . GLY A 1 175 ? 5.516 38.555 17.017 1.00 20.16 202 GLY A O 1
ATOM 1329 N N . ALA A 1 176 ? 4.307 38.950 18.870 1.00 18.58 203 ALA A N 1
ATOM 1330 C CA . ALA A 1 176 ? 4.323 40.397 18.688 1.00 18.57 203 ALA A CA 1
ATOM 1331 C C . ALA A 1 176 ? 5.728 40.983 18.808 1.00 19.06 203 ALA A C 1
ATOM 1332 O O . ALA A 1 176 ? 6.036 42.010 18.199 1.00 21.46 203 ALA A O 1
ATOM 1334 N N . ALA A 1 177 ? 6.578 40.330 19.593 1.00 18.68 204 ALA A N 1
ATOM 1335 C CA . ALA A 1 177 ? 7.896 40.868 19.911 1.00 18.54 204 ALA A CA 1
ATOM 1336 C C . ALA A 1 177 ? 8.976 40.509 18.885 1.00 17.83 204 ALA A C 1
ATOM 1337 O O . ALA A 1 177 ? 10.050 41.109 18.867 1.00 20.17 204 ALA A O 1
ATOM 1339 N N . VAL A 1 178 ? 8.705 39.516 18.048 1.00 17.05 205 VAL A N 1
ATOM 1340 C CA . VAL A 1 178 ? 9.736 38.989 17.168 1.00 17.43 205 VAL A CA 1
ATOM 1341 C C . VAL A 1 178 ? 9.489 39.284 15.690 1.00 17.04 205 VAL A C 1
ATOM 1342 O O . VAL A 1 178 ? 8.381 39.633 15.280 1.00 18.19 205 VAL A O 1
ATOM 1346 N N . ASP A 1 179 ? 10.535 39.115 14.889 1.00 17.00 206 ASP A N 1
ATOM 1347 C CA . ASP A 1 179 ? 10.414 39.175 13.437 1.00 17.28 206 ASP A CA 1
ATOM 1348 C C . ASP A 1 179 ? 9.956 37.855 12.838 1.00 17.33 206 ASP A C 1
ATOM 1349 O O . ASP A 1 179 ? 9.136 37.834 11.925 1.00 18.29 206 ASP A O 1
ATOM 1354 N N . TYR A 1 180 ? 10.492 36.756 13.354 1.00 16.68 207 TYR A N 1
ATOM 1355 C CA . TYR A 1 180 ? 10.057 35.431 12.933 1.00 15.59 207 TYR A CA 1
ATOM 1356 C C . TYR A 1 180 ? 9.839 34.531 14.136 1.00 14.84 207 TYR A C 1
ATOM 1357 O O . TYR A 1 180 ? 10.593 34.588 15.125 1.00 15.53 207 TYR A O 1
ATOM 1366 N N . PHE A 1 181 ? 8.802 33.703 14.023 1.00 15.11 208 PHE A N 1
ATOM 1367 C CA . PHE A 1 181 ? 8.336 32.809 15.071 1.00 14.65 208 PHE A CA 1
ATOM 1368 C C . PHE A 1 181 ? 8.533 31.412 14.505 1.00 14.41 208 PHE A C 1
ATOM 1369 O O . PHE A 1 181 ? 7.729 30.937 13.689 1.00 15.32 208 PHE A O 1
ATOM 1377 N N . GLN A 1 182 ? 9.635 30.779 14.905 1.00 14.04 209 GLN A N 1
ATOM 1378 C CA . GLN A 1 182 ? 10.069 29.504 14.333 1.00 13.76 209 GLN A CA 1
ATOM 1379 C C . GLN A 1 182 ? 9.501 28.357 15.154 1.00 14.25 209 GLN A C 1
ATOM 1380 O O . GLN A 1 182 ? 9.824 28.189 16.331 1.00 15.30 209 GLN A O 1
ATOM 1386 N N . VAL A 1 183 ? 8.639 27.571 14.530 1.00 14.60 210 VAL A N 1
ATOM 1387 C CA . VAL A 1 183 ? 7.955 26.504 15.237 1.00 14.37 210 VAL A CA 1
ATOM 1388 C C . VAL A 1 183 ? 8.733 25.203 15.032 1.00 13.85 210 VAL A C 1
ATOM 1389 O O . VAL A 1 183 ? 8.902 24.737 13.899 1.00 14.81 210 VAL A O 1
ATOM 1401 N N . THR A 1 185 ? 8.719 22.066 14.665 1.00 13.47 212 THR A N 1
ATOM 1402 C CA . THR A 1 185 ? 7.916 20.906 14.312 1.00 13.67 212 THR A CA 1
ATOM 1403 C C . THR A 1 185 ? 8.794 19.722 13.898 1.00 13.43 212 THR A C 1
ATOM 1404 O O . THR A 1 185 ? 8.839 19.318 12.732 1.00 15.17 212 THR A O 1
ATOM 1408 N N . TYR A 1 186 ? 9.496 19.176 14.885 1.00 13.73 213 TYR A N 1
ATOM 1409 C CA . TYR A 1 186 ? 10.231 17.934 14.729 1.00 14.63 213 TYR A CA 1
ATOM 1410 C C . TYR A 1 186 ? 10.335 17.295 16.113 1.00 14.94 213 TYR A C 1
ATOM 1411 O O . TYR A 1 186 ? 9.939 17.899 17.120 1.00 15.15 213 TYR A O 1
ATOM 1420 N N . ASP A 1 187 ? 10.826 16.066 16.146 1.00 14.78 214 ASP A N 1
ATOM 1421 C CA . ASP A 1 187 ? 10.865 15.244 17.356 1.00 14.65 214 ASP A CA 1
ATOM 1422 C C . ASP A 1 187 ? 9.471 14.871 17.862 1.00 13.17 214 ASP A C 1
ATOM 1423 O O . ASP A 1 187 ? 9.252 14.760 19.064 1.00 14.61 214 ASP A O 1
ATOM 1428 N N . GLN A 1 188 ? 8.548 14.616 16.937 1.00 13.23 215 GLN A N 1
ATOM 1429 C CA . GLN A 1 188 ? 7.212 14.175 17.315 1.00 13.62 215 GLN A CA 1
ATOM 1430 C C . GLN A 1 188 ? 7.280 12.833 18.025 1.00 13.57 215 GLN A C 1
ATOM 1431 O O . GLN A 1 188 ? 6.723 12.665 19.114 1.00 14.20 215 GLN A O 1
ATOM 1437 N N . VAL A 1 189 ? 7.942 11.872 17.383 1.00 13.16 216 VAL A N 1
ATOM 1438 C CA . VAL A 1 189 ? 8.081 10.520 17.918 1.00 13.45 216 VAL A CA 1
ATOM 1439 C C . VAL A 1 189 ? 9.557 10.155 17.868 1.00 14.13 216 VAL A C 1
ATOM 1440 O O . VAL A 1 189 ? 10.273 10.558 16.945 1.00 14.81 216 VAL A O 1
ATOM 1444 N N . GLY A 1 190 ? 10.014 9.406 18.860 1.00 14.71 217 GLY A N 1
ATOM 1445 C CA . GLY A 1 190 ? 11.373 8.914 18.852 1.00 14.71 217 GLY A CA 1
ATOM 1446 C C . GLY A 1 190 ? 11.470 7.697 19.742 1.00 15.44 217 GLY A C 1
ATOM 1447 O O . GLY A 1 190 ? 10.458 7.233 20.282 1.00 15.72 217 GLY A O 1
ATOM 1448 N N . PRO A 1 191 ? 12.687 7.160 19.897 1.00 15.91 218 PRO A N 1
ATOM 1449 C CA . PRO A 1 191 ? 12.883 5.992 20.765 1.00 15.92 218 PRO A CA 1
ATOM 1450 C C . PRO A 1 191 ? 12.577 6.349 22.216 1.00 17.43 218 PRO A C 1
ATOM 1451 O O . PRO A 1 191 ? 13.416 6.926 22.909 1.00 18.29 218 PRO A O 1
ATOM 1455 N N . GLY A 1 192 ? 11.366 6.024 22.664 1.00 16.71 219 GLY A N 1
ATOM 1456 C CA . GLY A 1 192 ? 10.956 6.303 24.030 1.00 17.17 219 GLY A CA 1
ATOM 1457 C C . GLY A 1 192 ? 9.801 7.284 24.181 1.00 16.68 219 GLY A C 1
ATOM 1458 O O . GLY A 1 192 ? 9.244 7.417 25.268 1.00 18.74 219 GLY A O 1
ATOM 1459 N N . TRP A 1 193 ? 9.423 7.975 23.109 1.00 15.74 220 TRP A N 1
ATOM 1460 C CA . TRP A 1 193 ? 8.393 8.999 23.245 1.00 15.58 220 TRP A CA 1
ATOM 1461 C C . TRP A 1 193 ? 7.510 9.142 22.015 1.00 14.63 220 TRP A C 1
ATOM 1462 O O . TRP A 1 193 ? 7.901 8.799 20.895 1.00 15.18 220 TRP A O 1
ATOM 1473 N N . SER A 1 194 ? 6.307 9.654 22.244 1.00 15.39 221 SER A N 1
ATOM 1474 C CA . SER A 1 194 ? 5.361 9.932 21.171 1.00 15.81 221 SER A CA 1
ATOM 1475 C C . SER A 1 194 ? 4.473 11.066 21.661 1.00 16.74 221 SER A C 1
ATOM 1476 O O . SER A 1 194 ? 3.710 10.893 22.609 1.00 19.43 221 SER A O 1
ATOM 1479 N N . SER A 1 195 ? 4.539 12.214 20.998 1.00 16.49 222 SER A N 1
ATOM 1480 C CA A SER A 1 195 ? 4.005 13.470 21.517 0.50 18.30 222 SER A CA 1
ATOM 1481 C CA B SER A 1 195 ? 3.942 13.392 21.608 0.50 18.45 222 SER A CA 1
ATOM 1482 C C . SER A 1 195 ? 2.605 13.835 21.037 1.00 19.19 222 SER A C 1
ATOM 1483 O O . SER A 1 195 ? 2.164 13.383 19.983 1.00 19.84 222 SER A O 1
ATOM 1488 N N . GLY A 1 196 ? 1.943 14.696 21.803 1.00 20.55 223 GLY A N 1
ATOM 1489 C CA . GLY A 1 196 ? 0.755 15.393 21.356 1.00 21.36 223 GLY A CA 1
ATOM 1490 C C . GLY A 1 196 ? -0.526 14.612 21.166 1.00 21.84 223 GLY A C 1
ATOM 1491 O O . GLY A 1 196 ? -1.494 15.166 20.665 1.00 23.25 223 GLY A O 1
ATOM 1492 N N . GLY A 1 197 ? -0.548 13.346 21.574 1.00 21.42 224 GLY A N 1
ATOM 1493 C CA . GLY A 1 197 ? -1.728 12.523 21.390 1.00 20.62 224 GLY A CA 1
ATOM 1494 C C . GLY A 1 197 ? -1.877 11.969 19.981 1.00 20.85 224 GLY A C 1
ATOM 1495 O O . GLY A 1 197 ? -2.883 11.343 19.664 1.00 22.65 224 GLY A O 1
ATOM 1496 N N . PHE A 1 198 ? -0.881 12.200 19.133 1.00 18.78 225 PHE A N 1
ATOM 1497 C CA . PHE A 1 198 ? -0.894 11.695 17.756 1.00 16.56 225 PHE A CA 1
ATOM 1498 C C . PHE A 1 198 ? -0.320 10.283 17.683 1.00 16.47 225 PHE A C 1
ATOM 1499 O O . PHE A 1 198 ? 0.271 9.809 18.645 1.00 17.22 225 PHE A O 1
ATOM 1507 N N . HIS A 1 199 ? -0.504 9.613 16.545 1.00 15.11 226 HIS A N 1
ATOM 1508 C CA . HIS A 1 199 ? 0.102 8.296 16.308 1.00 14.80 226 HIS A CA 1
ATOM 1509 C C . HIS A 1 199 ? -0.277 7.299 17.415 1.00 15.65 226 HIS A C 1
ATOM 1510 O O . HIS A 1 199 ? 0.496 6.403 17.750 1.00 17.20 226 HIS A O 1
ATOM 1517 N N . ASN A 1 200 ? -1.475 7.466 17.975 1.00 15.44 227 ASN A N 1
ATOM 1518 C CA . ASN A 1 200 ? -1.959 6.634 19.079 1.00 16.45 227 ASN A CA 1
ATOM 1519 C C . ASN A 1 200 ? -0.957 6.532 20.226 1.00 16.77 227 ASN A C 1
ATOM 1520 O O . ASN A 1 200 ? -0.881 5.501 20.902 1.00 17.96 227 ASN A O 1
ATOM 1525 N N . GLU A 1 201 ? -0.230 7.633 20.450 1.00 16.93 228 GLU A N 1
ATOM 1526 C CA . GLU A 1 201 ? 0.862 7.746 21.429 1.00 18.83 228 GLU A CA 1
ATOM 1527 C C . GLU A 1 201 ? 1.870 6.592 21.406 1.00 18.18 228 GLU A C 1
ATOM 1528 O O . GLU A 1 201 ? 2.442 6.237 22.430 1.00 20.39 228 GLU A O 1
ATOM 1534 N N . ALA A 1 202 ? 2.109 6.060 20.209 1.00 18.56 229 ALA A N 1
ATOM 1535 C CA . ALA A 1 202 ? 3.002 4.924 20.003 1.00 18.44 229 ALA A CA 1
ATOM 1536 C C . ALA A 1 202 ? 4.351 5.369 19.451 1.00 16.75 229 ALA A C 1
ATOM 1537 O O . ALA A 1 202 ? 4.437 6.367 18.748 1.00 16.03 229 ALA A O 1
ATOM 1539 N N . TRP A 1 203 ? 5.392 4.604 19.764 1.00 15.91 230 TRP A N 1
ATOM 1540 C CA . TRP A 1 203 ? 6.638 4.627 19.008 1.00 15.27 230 TRP A CA 1
ATOM 1541 C C . TRP A 1 203 ? 6.944 3.182 18.626 1.00 15.07 230 TRP A C 1
ATOM 1542 O O . TRP A 1 203 ? 6.502 2.270 19.316 1.00 16.73 230 TRP A O 1
ATOM 1553 N N . PRO A 1 204 ? 7.671 2.951 17.517 1.00 15.45 231 PRO A N 1
ATOM 1554 C CA . PRO A 1 204 ? 8.226 3.881 16.524 1.00 15.05 231 PRO A CA 1
ATOM 1555 C C . PRO A 1 204 ? 7.168 4.699 15.786 1.00 15.18 231 PRO A C 1
ATOM 1556 O O . PRO A 1 204 ? 5.989 4.336 15.724 1.00 16.55 231 PRO A O 1
ATOM 1560 N N . GLY A 1 205 ? 7.600 5.812 15.216 1.00 13.93 232 GLY A N 1
ATOM 1561 C CA . GLY A 1 205 ? 6.700 6.677 14.485 1.00 13.99 232 GLY A CA 1
ATOM 1562 C C . GLY A 1 205 ? 7.469 7.817 13.862 1.00 13.61 232 GLY A C 1
ATOM 1563 O O . GLY A 1 205 ? 8.700 7.822 13.876 1.00 14.47 232 GLY A O 1
ATOM 1564 N N . PRO A 1 206 ? 6.747 8.801 13.320 1.00 13.22 233 PRO A N 1
ATOM 1565 C CA . PRO A 1 206 ? 7.354 9.869 12.516 1.00 12.81 233 PRO A CA 1
ATOM 1566 C C . PRO A 1 206 ? 8.146 10.906 13.301 1.00 12.56 233 PRO A C 1
ATOM 1567 O O . PRO A 1 206 ? 7.768 11.333 14.392 1.00 13.39 233 PRO A O 1
ATOM 1571 N N . GLU A 1 207 ? 9.257 11.321 12.711 1.00 13.17 234 GLU A N 1
ATOM 1572 C CA . GLU A 1 207 ? 10.033 12.424 13.249 1.00 14.70 234 GLU A CA 1
ATOM 1573 C C . GLU A 1 207 ? 9.208 13.727 13.219 1.00 14.02 234 GLU A C 1
ATOM 1574 O O . GLU A 1 207 ? 9.250 14.522 14.155 1.00 14.55 234 GLU A O 1
ATOM 1580 N N . SER A 1 208 ? 8.467 13.944 12.134 1.00 13.00 235 SER A N 1
ATOM 1581 C CA . SER A 1 208 ? 7.671 15.155 11.969 1.00 13.51 235 SER A CA 1
ATOM 1582 C C . SER A 1 208 ? 6.473 14.828 11.087 1.00 13.01 235 SER A C 1
ATOM 1583 O O . SER A 1 208 ? 6.517 15.007 9.866 1.00 15.32 235 SER A O 1
ATOM 1586 N N . GLY A 1 209 ? 5.410 14.318 11.694 1.00 12.96 236 GLY A N 1
ATOM 1587 C CA . GLY A 1 209 ? 4.272 13.861 10.917 1.00 13.60 236 GLY A CA 1
ATOM 1588 C C . GLY A 1 209 ? 3.456 14.984 10.307 1.00 12.75 236 GLY A C 1
ATOM 1589 O O . GLY A 1 209 ? 3.358 16.070 10.875 1.00 13.92 236 GLY A O 1
ATOM 1590 N N . PHE A 1 210 ? 2.858 14.721 9.148 1.00 13.24 237 PHE A N 1
ATOM 1591 C CA . PHE A 1 210 ? 2.062 15.739 8.470 1.00 14.05 237 PHE A CA 1
ATOM 1592 C C . PHE A 1 210 ? 0.866 16.213 9.299 1.00 13.33 237 PHE A C 1
ATOM 1593 O O . PHE A 1 210 ? 0.615 17.419 9.409 1.00 14.25 237 PHE A O 1
ATOM 1601 N N . ASP A 1 211 ? 0.114 15.264 9.853 1.00 14.12 238 ASP A N 1
ATOM 1602 C CA . ASP A 1 211 ? -1.075 15.604 10.621 1.00 14.43 238 ASP A CA 1
ATOM 1603 C C . ASP A 1 211 ? -0.708 16.425 11.856 1.00 13.85 238 ASP A C 1
ATOM 1604 O O . ASP A 1 211 ? -1.356 17.421 12.183 1.00 14.46 238 ASP A O 1
ATOM 1609 N N . TRP A 1 212 ? 0.371 16.020 12.504 1.00 13.76 239 TRP A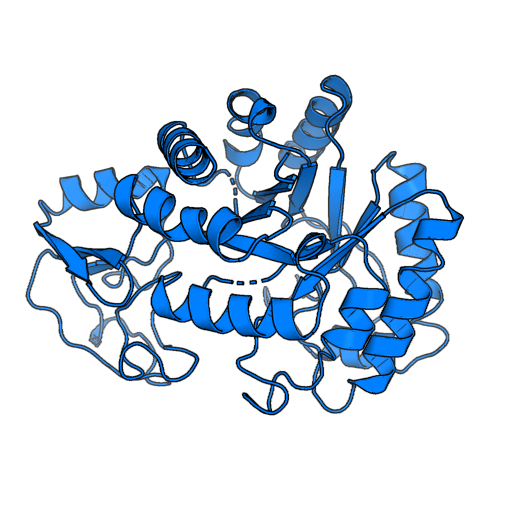 N 1
ATOM 1610 C CA . TRP A 1 212 ? 0.891 16.700 13.675 1.00 14.08 239 TRP A CA 1
ATOM 1611 C C . TRP A 1 212 ? 1.337 18.128 13.317 1.00 14.17 239 TRP A C 1
ATOM 1612 O O . TRP A 1 212 ? 0.944 19.095 13.987 1.00 14.52 239 TRP A O 1
ATOM 1623 N N . GLN A 1 213 ? 2.137 18.273 12.262 1.00 14.36 240 GLN A N 1
ATOM 1624 C CA . GLN A 1 213 ? 2.549 19.601 11.797 1.00 14.96 240 GLN A CA 1
ATOM 1625 C C . GLN A 1 213 ? 1.350 20.484 11.508 1.00 15.13 240 GLN A C 1
ATOM 1626 O O . GLN A 1 213 ? 1.310 21.646 11.905 1.00 15.66 240 GLN A O 1
ATOM 1632 N N . GLN A 1 214 ? 0.388 19.940 10.778 1.00 15.60 241 GLN A N 1
ATOM 1633 C CA . GLN A 1 214 ? -0.773 20.720 10.394 1.00 16.35 241 GLN A CA 1
ATOM 1634 C C . GLN A 1 214 ? -1.507 21.263 11.616 1.00 16.10 241 GLN A C 1
ATOM 1635 O O . GLN A 1 214 ? -1.880 22.431 11.644 1.00 16.62 241 GLN A O 1
ATOM 1641 N N . ALA A 1 215 ? -1.679 20.429 12.639 1.00 14.89 242 ALA A N 1
ATOM 1642 C CA . ALA A 1 215 ? -2.354 20.876 13.855 1.00 15.52 242 ALA A CA 1
ATOM 1643 C C . ALA A 1 215 ? -1.552 21.959 14.574 1.00 15.66 242 ALA A C 1
ATOM 1644 O O . ALA A 1 215 ? -2.099 22.985 14.993 1.00 16.08 242 ALA A O 1
ATOM 1646 N N . LEU A 1 216 ? -0.253 21.737 14.715 1.00 15.15 243 LEU A N 1
ATOM 1647 C CA . LEU A 1 216 ? 0.584 22.677 15.447 1.00 15.07 243 LEU A CA 1
ATOM 1648 C C . LEU A 1 216 ? 0.703 24.025 14.737 1.00 14.45 243 LEU A C 1
ATOM 1649 O O . LEU A 1 216 ? 0.676 25.077 15.377 1.00 14.93 243 LEU A O 1
ATOM 1654 N N . LEU A 1 217 ? 0.840 23.993 13.417 1.00 14.66 244 LEU A N 1
ATOM 1655 C CA . LEU A 1 217 ? 0.978 25.225 12.648 1.00 15.79 244 LEU A CA 1
ATOM 1656 C C . LEU A 1 217 ? -0.354 25.960 12.533 1.00 16.18 244 LEU A C 1
ATOM 1657 O O . LEU A 1 217 ? -0.384 27.190 12.493 1.00 16.58 244 LEU A O 1
ATOM 1662 N N . SER A 1 218 ? -1.453 25.208 12.479 1.00 16.53 245 SER A N 1
ATOM 1663 C CA . SER A 1 218 ? -2.778 25.811 12.468 1.00 17.63 245 SER A CA 1
ATOM 1664 C C . SER A 1 218 ? -3.002 26.563 13.766 1.00 17.47 245 SER A C 1
ATOM 1665 O O . SER A 1 218 ? -3.544 27.668 13.771 1.00 18.49 245 SER A O 1
ATOM 1668 N N . TYR A 1 219 ? -2.568 25.977 14.875 1.00 16.40 246 TYR A N 1
ATOM 1669 C CA . TYR A 1 219 ? -2.665 26.701 16.132 1.00 16.31 246 TYR A CA 1
ATOM 1670 C C . TYR A 1 219 ? -1.759 27.948 16.119 1.00 16.57 246 TYR A C 1
ATOM 1671 O O . TYR A 1 219 ? -2.170 29.031 16.547 1.00 17.57 246 TYR A O 1
ATOM 1680 N N . ALA A 1 220 ? -0.529 27.801 15.632 1.00 16.32 247 ALA A N 1
ATOM 1681 C CA . ALA A 1 220 ? 0.401 28.930 15.598 1.00 15.89 247 ALA A CA 1
ATOM 1682 C C . ALA A 1 220 ? -0.182 30.140 14.878 1.00 16.10 247 ALA A C 1
ATOM 1683 O O . ALA A 1 220 ? -0.142 31.257 15.405 1.00 17.17 247 ALA A O 1
ATOM 1685 N N . VAL A 1 221 ? -0.743 29.932 13.689 1.00 16.88 248 VAL A N 1
ATOM 1686 C CA . VAL A 1 221 ? -1.253 31.066 12.917 1.00 17.66 248 VAL A CA 1
ATOM 1687 C C . VAL A 1 221 ? -2.530 31.678 13.491 1.00 18.10 248 VAL A C 1
ATOM 1688 O O . VAL A 1 221 ? -2.903 32.787 13.121 1.00 19.46 248 VAL A O 1
ATOM 1692 N N . SER A 1 222 ? -3.182 30.966 14.405 1.00 17.67 249 SER A N 1
ATOM 1693 C CA . SER A 1 222 ? -4.342 31.522 15.091 1.00 18.27 249 SER A CA 1
ATOM 1694 C C . SER A 1 222 ? -3.944 32.517 16.188 1.00 18.17 249 SER A C 1
ATOM 1695 O O . SER A 1 222 ? -4.801 33.241 16.710 1.00 19.62 249 SER A O 1
ATOM 1698 N N . ARG A 1 223 ? -2.654 32.559 16.533 1.00 17.46 250 ARG A N 1
ATOM 1699 C CA . ARG A 1 223 ? -2.163 33.447 17.596 1.00 17.68 250 ARG A CA 1
ATOM 1700 C C . ARG A 1 223 ? -1.046 34.398 17.158 1.00 16.89 250 ARG A C 1
ATOM 1701 O O . ARG A 1 223 ? -0.770 35.392 17.837 1.00 18.65 250 ARG A O 1
ATOM 1709 N N . VAL A 1 224 ? -0.402 34.073 16.040 1.00 16.81 251 VAL A N 1
ATOM 1710 C CA . VAL A 1 224 ? 0.730 34.830 15.513 1.00 16.74 251 VAL A CA 1
ATOM 1711 C C . VAL A 1 224 ? 0.433 35.112 14.046 1.00 18.35 251 VAL A C 1
ATOM 1712 O O . VAL A 1 224 ? -0.042 34.221 13.343 1.00 19.36 251 VAL A O 1
ATOM 1716 N N . PRO A 1 225 ? 0.704 36.342 13.572 1.00 19.40 252 PRO A N 1
ATOM 1717 C CA . PRO A 1 225 ? 0.463 36.623 12.150 1.00 19.33 252 PRO A CA 1
ATOM 1718 C C . PRO A 1 225 ? 1.190 35.592 11.289 1.00 19.55 252 PRO A C 1
ATOM 1719 O O . PRO A 1 225 ? 2.379 35.336 11.507 1.00 19.68 252 PRO A O 1
ATOM 1723 N N . ALA A 1 226 ? 0.474 34.989 10.348 1.00 19.36 253 ALA A N 1
ATOM 1724 C CA . ALA A 1 226 ? 1.010 33.856 9.600 1.00 19.28 253 ALA A CA 1
ATOM 1725 C C . ALA A 1 226 ? 2.318 34.199 8.889 1.00 19.21 253 ALA A C 1
ATOM 1726 O O . ALA A 1 226 ? 3.195 33.351 8.768 1.00 18.18 253 ALA A O 1
ATOM 1728 N N . SER A 1 227 ? 2.456 35.447 8.454 1.00 19.85 254 SER A N 1
ATOM 1729 C CA . SER A 1 227 ? 3.658 35.880 7.742 1.00 21.07 254 SER A CA 1
ATOM 1730 C C . SER A 1 227 ? 4.927 35.825 8.595 1.00 20.15 254 SER A C 1
ATOM 1731 O O . SER A 1 227 ? 6.036 35.842 8.056 1.00 20.18 254 SER A O 1
ATOM 1734 N N . LYS A 1 228 ? 4.763 35.767 9.916 1.00 18.42 255 LYS A N 1
ATOM 1735 C CA . LYS A 1 228 ? 5.901 35.615 10.821 1.00 17.27 255 LYS A CA 1
ATOM 1736 C C . LYS A 1 228 ? 6.228 34.165 11.144 1.00 15.94 255 LYS A C 1
ATOM 1737 O O . LYS A 1 228 ? 7.314 33.876 11.648 1.00 17.14 255 LYS A O 1
ATOM 1743 N N . VAL A 1 229 ? 5.291 33.259 10.874 1.00 15.67 256 VAL A N 1
ATOM 1744 C CA . VAL A 1 229 ? 5.436 31.881 11.325 1.00 15.71 256 VAL A CA 1
ATOM 1745 C C . VAL A 1 229 ? 6.274 31.070 10.344 1.00 15.71 256 VAL A C 1
ATOM 1746 O O . VAL A 1 229 ? 6.024 31.097 9.137 1.00 16.43 256 VAL A O 1
ATOM 1750 N N . LEU A 1 230 ? 7.269 30.356 10.870 1.00 15.14 257 LEU A N 1
ATOM 1751 C CA . LEU A 1 230 ? 8.046 29.416 10.064 1.00 14.30 257 LEU A CA 1
ATOM 1752 C C . LEU A 1 230 ? 7.743 27.993 10.499 1.00 14.70 257 LEU A C 1
ATOM 1753 O O . LEU A 1 230 ? 7.796 27.681 11.691 1.00 16.11 257 LEU A O 1
ATOM 1758 N N . ALA A 1 231 ? 7.420 27.135 9.532 1.00 14.94 258 ALA A N 1
ATOM 1759 C CA . ALA A 1 231 ? 7.364 25.696 9.774 1.00 15.01 258 ALA A CA 1
ATOM 1760 C C . ALA A 1 231 ? 8.764 25.165 10.059 1.00 15.21 258 ALA A C 1
ATOM 1761 O O . ALA A 1 231 ? 9.754 25.872 9.874 1.00 15.39 258 ALA A O 1
ATOM 1763 N N . GLY A 1 232 ? 8.843 23.917 10.499 1.00 15.25 259 GLY A N 1
ATOM 1764 C CA . GLY A 1 232 ? 10.122 23.286 10.767 1.00 14.61 259 GLY A CA 1
ATOM 1765 C C . GLY A 1 232 ? 10.213 21.921 10.127 1.00 14.02 259 GLY A C 1
ATOM 1766 O O . GLY A 1 232 ? 9.239 21.171 10.108 1.00 15.38 259 GLY A O 1
ATOM 1767 N N . LEU A 1 233 ? 11.396 21.590 9.620 1.00 13.52 260 LEU A N 1
ATOM 1768 C CA . LEU A 1 233 ? 11.647 20.272 9.050 1.00 13.62 260 LEU A CA 1
ATOM 1769 C C . LEU A 1 233 ? 12.944 19.723 9.595 1.00 13.51 260 LEU A C 1
ATOM 1770 O O . LEU A 1 233 ? 13.937 20.452 9.694 1.00 14.18 260 LEU A O 1
ATOM 1775 N N . PRO A 1 234 ? 12.964 18.421 9.901 1.00 13.10 261 PRO A N 1
ATOM 1776 C CA . PRO A 1 234 ? 14.206 17.740 10.278 1.00 13.52 261 PRO A CA 1
ATOM 1777 C C . PRO A 1 234 ? 14.909 17.155 9.049 1.00 13.29 261 PRO A C 1
ATOM 1778 O O . PRO A 1 234 ? 14.246 16.698 8.111 1.00 14.19 261 PRO A O 1
ATOM 1782 N N . THR A 1 235 ? 16.239 17.172 9.056 1.00 12.38 262 THR A N 1
ATOM 1783 C CA . THR A 1 235 ? 17.009 16.419 8.076 1.00 12.37 262 THR A CA 1
ATOM 1784 C C . THR A 1 235 ? 17.599 15.191 8.752 1.00 12.47 262 THR A C 1
ATOM 1785 O O . THR A 1 235 ? 18.697 14.736 8.412 1.00 13.06 262 THR A O 1
ATOM 1789 N N . TYR A 1 236 ? 16.853 14.651 9.708 1.00 12.15 263 TYR A N 1
ATOM 1790 C CA . TYR A 1 236 ? 17.258 13.436 10.396 1.00 12.34 263 TYR A CA 1
ATOM 1791 C C . TYR A 1 236 ? 16.027 12.602 10.706 1.00 12.09 263 TYR A C 1
ATOM 1792 O O . TYR A 1 236 ? 14.886 13.105 10.690 1.00 12.56 263 TYR A O 1
ATOM 1801 N N . GLY A 1 237 ? 16.273 11.323 10.970 1.00 12.65 264 GLY A N 1
ATOM 1802 C CA . GLY A 1 237 ? 15.243 10.371 11.331 1.00 13.35 264 GLY A CA 1
ATOM 1803 C C . GLY A 1 237 ? 15.747 9.492 12.453 1.00 13.19 264 GLY A C 1
ATOM 1804 O O . GLY A 1 237 ? 16.761 9.805 13.082 1.00 14.14 264 GLY A O 1
ATOM 1805 N N . GLN A 1 238 ? 15.060 8.382 12.685 1.00 13.18 265 GLN A N 1
ATOM 1806 C CA . GLN A 1 238 ? 15.374 7.528 13.822 1.00 13.70 265 GLN A CA 1
ATOM 1807 C C . GLN A 1 238 ? 15.521 6.084 13.386 1.00 13.34 265 GLN A C 1
ATOM 1808 O O . GLN A 1 238 ? 14.638 5.518 12.723 1.00 14.52 265 GLN A O 1
ATOM 1814 N N . ASP A 1 239 ? 16.652 5.497 13.753 1.00 14.74 266 ASP A N 1
ATOM 1815 C CA . ASP A 1 239 ? 16.903 4.087 13.517 1.00 15.90 266 ASP A CA 1
ATOM 1816 C C . ASP A 1 239 ? 16.592 3.388 14.833 1.00 15.74 266 ASP A C 1
ATOM 1817 O O . ASP A 1 239 ? 17.359 3.471 15.806 1.00 16.99 266 ASP A O 1
ATOM 1822 N N . TYR A 1 240 ? 15.449 2.714 14.868 1.00 15.64 267 TYR A N 1
ATOM 1823 C CA . TYR A 1 240 ? 14.967 2.113 16.101 1.00 15.58 267 TYR A CA 1
ATOM 1824 C C . TYR A 1 240 ? 15.694 0.823 16.465 1.00 16.45 267 TYR A C 1
ATOM 1825 O O . TYR A 1 240 ? 15.474 0.274 17.542 1.00 17.04 267 TYR A O 1
ATOM 1834 N N . SER A 1 241 ? 16.571 0.349 15.583 1.00 16.71 268 SER A N 1
ATOM 1835 C CA . SER A 1 241 ? 17.369 -0.840 15.887 1.00 18.91 268 SER A CA 1
ATOM 1836 C C . SER A 1 241 ? 18.530 -0.494 16.816 1.00 20.96 268 SER A C 1
ATOM 1837 O O . SER A 1 241 ? 19.046 -1.365 17.522 1.00 23.17 268 SER A O 1
ATOM 1840 N N . ILE A 1 242 ? 18.942 0.773 16.800 1.00 20.94 269 ILE A N 1
ATOM 1841 C CA . ILE A 1 242 ? 20.041 1.241 17.648 1.00 21.78 269 ILE A CA 1
ATOM 1842 C C . ILE A 1 242 ? 19.628 2.392 18.571 1.00 20.25 269 ILE A C 1
ATOM 1843 O O . ILE A 1 242 ? 20.410 2.832 19.426 1.00 21.53 269 ILE A O 1
ATOM 1848 N N . GLY A 1 243 ? 18.405 2.883 18.401 1.00 19.46 270 GLY A N 1
ATOM 1849 C CA . GLY A 1 243 ? 17.893 3.923 19.278 1.00 19.78 270 GLY A CA 1
ATOM 1850 C C . GLY A 1 243 ? 18.556 5.270 19.072 1.00 21.48 270 GLY A C 1
ATOM 1851 O O . GLY A 1 243 ? 18.567 6.105 19.976 1.00 22.14 270 GLY A O 1
ATOM 1852 N N . ASN A 1 244 ? 19.084 5.491 17.872 1.00 20.69 271 ASN A N 1
ATOM 1853 C CA A ASN A 1 244 ? 19.764 6.746 17.580 0.54 21.03 271 ASN A CA 1
ATOM 1854 C CA B ASN A 1 244 ? 19.800 6.723 17.562 0.46 21.27 271 ASN A CA 1
ATOM 1855 C C . ASN A 1 244 ? 19.283 7.450 16.324 1.00 19.15 271 ASN A C 1
ATOM 1856 O O . ASN A 1 244 ? 18.736 6.834 15.406 1.00 17.39 271 ASN A O 1
ATOM 1865 N N . ARG A 1 245 ? 19.501 8.757 16.318 1.00 18.75 272 ARG A N 1
ATOM 1866 C CA A ARG A 1 245 ? 19.232 9.593 15.157 0.51 18.88 272 ARG A CA 1
ATOM 1867 C CA B ARG A 1 245 ? 19.253 9.616 15.182 0.49 19.24 272 ARG A CA 1
ATOM 1868 C C . ARG A 1 245 ? 20.143 9.202 14.016 1.00 18.35 272 ARG A C 1
ATOM 1869 O O . ARG A 1 245 ? 21.302 8.825 14.223 1.00 21.42 272 ARG A O 1
ATOM 1884 N N . VAL A 1 246 ? 19.618 9.295 12.801 1.00 16.83 273 VAL A N 1
ATOM 1885 C CA . VAL A 1 246 ? 20.449 9.160 11.614 1.00 17.78 273 VAL A CA 1
ATOM 1886 C C . VAL A 1 246 ? 20.155 10.283 10.627 1.00 15.38 273 VAL A C 1
ATOM 1887 O O . VAL A 1 246 ? 19.041 10.817 10.573 1.00 15.88 273 VAL A O 1
ATOM 1891 N N . HIS A 1 247 ? 21.167 10.647 9.852 1.00 14.18 274 HIS A N 1
ATOM 1892 C CA . HIS A 1 247 ? 21.062 11.802 8.972 1.00 13.92 274 HIS A CA 1
ATOM 1893 C C . HIS A 1 247 ? 20.406 11.452 7.649 1.00 12.45 274 HIS A C 1
ATOM 1894 O O . HIS A 1 247 ? 20.540 10.330 7.157 1.00 14.57 274 HIS A O 1
ATOM 1901 N N . TRP A 1 248 ? 19.725 12.438 7.072 1.00 12.54 275 TRP A N 1
ATOM 1902 C CA . TRP A 1 248 ? 19.133 12.340 5.744 1.00 12.96 275 TRP A CA 1
ATOM 1903 C C . TRP A 1 248 ? 20.093 11.718 4.727 1.00 13.68 275 TRP A C 1
ATOM 1904 O O . TRP A 1 248 ? 19.707 10.846 3.941 1.00 15.16 275 TRP A O 1
ATOM 1915 N N . SER A 1 249 ? 21.351 12.142 4.757 1.00 14.78 276 SER A N 1
ATOM 1916 C CA . SER A 1 249 ? 22.325 11.653 3.786 1.00 17.12 276 SER A CA 1
ATOM 1917 C C . SER A 1 249 ? 22.529 10.138 3.875 1.00 18.67 276 SER A C 1
ATOM 1918 O O . SER A 1 249 ? 22.938 9.509 2.895 1.00 21.73 276 SER A O 1
ATOM 1921 N N . ALA A 1 250 ? 22.215 9.562 5.036 1.00 16.65 277 ALA A N 1
ATOM 1922 C CA . ALA A 1 250 ? 22.455 8.143 5.300 1.00 17.31 277 ALA A CA 1
ATOM 1923 C C . ALA A 1 250 ? 21.216 7.254 5.175 1.00 16.82 277 ALA A C 1
ATOM 1924 O O . ALA A 1 250 ? 21.332 6.037 5.308 1.00 18.42 277 ALA A O 1
ATOM 1926 N N . TYR A 1 251 ? 20.042 7.831 4.916 1.00 16.42 278 TYR A N 1
ATOM 1927 C CA . TYR A 1 251 ? 18.813 7.027 4.918 1.00 16.42 278 TYR A CA 1
ATOM 1928 C C . TYR A 1 251 ? 18.904 5.866 3.934 1.00 18.48 278 TYR A C 1
ATOM 1929 O O . TYR A 1 251 ? 18.609 4.732 4.285 1.00 18.08 278 TYR A O 1
ATOM 1938 N N . GLN A 1 252 ? 19.307 6.149 2.697 1.00 20.30 279 GLN A N 1
ATOM 1939 C CA . GLN A 1 252 ? 19.342 5.101 1.684 1.00 23.70 279 GLN A CA 1
ATOM 1940 C C . GLN A 1 252 ? 20.473 4.096 1.901 1.00 23.80 279 GLN A C 1
ATOM 1941 O O . GLN A 1 252 ? 20.379 2.957 1.451 1.00 24.10 279 GLN A O 1
ATOM 1947 N N . GLU A 1 253 ? 21.531 4.514 2.592 1.00 24.01 280 GLU A N 1
ATOM 1948 C CA . GLU A 1 253 ? 22.607 3.601 2.961 1.00 25.99 280 GLU A CA 1
ATOM 1949 C C . GLU A 1 253 ? 22.089 2.569 3.954 1.00 23.58 280 GLU A C 1
ATOM 1950 O O . GLU A 1 253 ? 22.362 1.375 3.828 1.00 24.35 280 GLU A O 1
ATOM 1956 N N . ILE A 1 254 ? 21.336 3.038 4.945 1.00 22.15 281 ILE A N 1
ATOM 1957 C CA . ILE A 1 254 ? 20.752 2.155 5.947 1.00 21.61 281 ILE A CA 1
ATOM 1958 C C . ILE A 1 254 ? 19.775 1.189 5.287 1.00 21.41 281 ILE A C 1
ATOM 1959 O O . ILE A 1 254 ? 19.795 -0.012 5.560 1.00 22.80 281 ILE A O 1
ATOM 1964 N N . ILE A 1 255 ? 18.915 1.722 4.421 1.00 20.97 282 ILE A N 1
ATOM 1965 C CA . ILE A 1 255 ? 17.973 0.897 3.674 1.00 22.11 282 ILE A CA 1
ATOM 1966 C C . ILE A 1 255 ? 18.697 -0.159 2.828 1.00 23.29 282 ILE A C 1
ATOM 1967 O O . ILE A 1 255 ? 18.327 -1.336 2.840 1.00 24.95 282 ILE A O 1
ATOM 1972 N N . ALA A 1 256 ? 19.747 0.252 2.121 1.00 23.88 283 ALA A N 1
ATOM 1973 C CA . ALA A 1 256 ? 20.502 -0.682 1.281 1.00 24.46 283 ALA A CA 1
ATOM 1974 C C . ALA A 1 256 ? 21.224 -1.760 2.097 1.00 25.95 283 ALA A C 1
ATOM 1975 O O . ALA A 1 256 ? 21.277 -2.923 1.688 1.00 26.85 283 ALA A O 1
ATOM 1977 N N . GLU A 1 257 ? 21.779 -1.378 3.247 1.00 27.67 284 GLU A N 1
ATOM 1978 C CA . GLU A 1 257 ? 22.517 -2.315 4.097 1.00 29.41 284 GLU A CA 1
ATOM 1979 C C . GLU A 1 257 ? 21.608 -3.415 4.611 1.00 27.94 284 GLU A C 1
ATOM 1980 O O . GLU A 1 257 ? 21.995 -4.584 4.675 1.00 29.34 284 GLU A O 1
ATOM 1986 N N . HIS A 1 258 ? 20.393 -3.032 4.979 1.00 27.21 285 HIS A N 1
ATOM 1987 C CA . HIS A 1 258 ? 19.460 -3.969 5.584 1.00 27.45 285 HIS A CA 1
ATOM 1988 C C . HIS A 1 258 ? 18.501 -4.601 4.580 1.00 26.69 285 HIS A C 1
ATOM 1989 O O . HIS A 1 258 ? 17.644 -5.391 4.971 1.00 27.05 285 HIS A O 1
ATOM 1996 N N . ARG A 1 259 ? 18.658 -4.262 3.298 1.00 25.43 286 ARG A N 1
ATOM 1997 C CA . ARG A 1 259 ? 17.726 -4.682 2.250 1.00 25.07 286 ARG A CA 1
ATOM 1998 C C . ARG A 1 259 ? 16.295 -4.427 2.714 1.00 23.84 286 ARG A C 1
ATOM 1999 O O . ARG A 1 259 ? 15.421 -5.277 2.594 1.00 25.48 286 ARG A O 1
ATOM 2002 N N . ALA A 1 260 ? 16.073 -3.243 3.273 1.00 23.88 287 ALA A N 1
ATOM 2003 C CA . ALA A 1 260 ? 14.816 -2.954 3.948 1.00 22.77 287 ALA A CA 1
ATOM 2004 C C . ALA A 1 260 ? 13.655 -2.773 2.986 1.00 21.95 287 ALA A C 1
ATOM 2005 O O . ALA A 1 260 ? 13.836 -2.350 1.840 1.00 23.10 287 ALA A O 1
ATOM 2007 N N . ALA A 1 261 ? 12.458 -3.074 3.478 1.00 19.89 288 ALA A N 1
ATOM 2008 C CA . ALA A 1 261 ? 11.230 -2.884 2.719 1.00 19.58 288 ALA A CA 1
ATOM 2009 C C . ALA A 1 261 ? 10.632 -1.525 3.041 1.00 19.42 288 ALA A C 1
ATOM 2010 O O . ALA A 1 261 ? 10.266 -1.249 4.186 1.00 20.95 288 ALA A O 1
ATOM 2012 N N . ILE A 1 262 ? 10.528 -0.675 2.027 1.00 19.04 289 ILE A N 1
ATOM 2013 C CA . ILE A 1 262 ? 9.989 0.668 2.223 1.00 18.49 289 ILE A CA 1
ATOM 2014 C C . ILE A 1 262 ? 8.459 0.663 2.309 1.00 18.53 289 ILE A C 1
ATOM 2015 O O . ILE A 1 262 ? 7.780 -0.015 1.533 1.00 19.76 289 ILE A O 1
ATOM 2020 N N . HIS A 1 263 ? 7.936 1.401 3.285 1.00 18.57 290 HIS A N 1
ATOM 2021 C CA . HIS A 1 263 ? 6.504 1.509 3.526 1.00 17.77 290 HIS A CA 1
ATOM 2022 C C . HIS A 1 263 ? 6.213 2.975 3.831 1.00 17.00 290 HIS A C 1
ATOM 2023 O O . HIS A 1 263 ? 7.127 3.789 3.894 1.00 17.13 290 HIS A O 1
ATOM 2030 N N . ARG A 1 264 ? 4.947 3.326 4.003 1.00 15.07 291 ARG A N 1
ATOM 2031 C CA . ARG A 1 264 ? 4.622 4.712 4.297 1.00 14.45 291 ARG A CA 1
ATOM 2032 C C . ARG A 1 264 ? 3.378 4.777 5.165 1.00 14.42 291 ARG A C 1
ATOM 2033 O O . ARG A 1 264 ? 2.467 3.962 5.006 1.00 15.89 291 ARG A O 1
ATOM 2041 N N . ASP A 1 265 ? 3.338 5.747 6.075 1.00 14.33 292 ASP A N 1
ATOM 2042 C CA . ASP A 1 265 ? 2.193 5.913 6.962 1.00 14.38 292 ASP A CA 1
ATOM 2043 C C . ASP A 1 265 ? 1.284 7.023 6.454 1.00 14.45 292 ASP A C 1
ATOM 2044 O O . ASP A 1 265 ? 1.734 8.142 6.222 1.00 15.25 292 ASP A O 1
ATOM 2049 N N . ALA A 1 266 ? 0.003 6.712 6.288 1.00 14.55 293 ALA A N 1
ATOM 2050 C CA . ALA A 1 266 ? -0.936 7.648 5.683 1.00 14.16 293 ALA A CA 1
ATOM 2051 C C . ALA A 1 266 ? -1.128 8.936 6.492 1.00 14.01 293 ALA A C 1
ATOM 2052 O O . ALA A 1 266 ? -0.970 10.034 5.957 1.00 15.28 293 ALA A O 1
ATOM 2054 N N . ALA A 1 267 ? -1.474 8.815 7.770 1.00 14.69 294 ALA A N 1
ATOM 2055 C CA . ALA A 1 267 ? -1.813 10.009 8.544 1.00 14.86 294 ALA A CA 1
ATOM 2056 C C . ALA A 1 267 ? -0.631 10.959 8.665 1.00 14.59 294 ALA A C 1
ATOM 2057 O O . ALA A 1 267 ? -0.792 12.170 8.561 1.00 16.38 294 ALA A O 1
ATOM 2059 N N . SER A 1 268 ? 0.561 10.404 8.864 1.00 13.80 295 SER A N 1
ATOM 2060 C CA . SER A 1 268 ? 1.751 11.237 9.024 1.00 14.35 295 SER A CA 1
ATOM 2061 C C . SER A 1 268 ? 2.425 11.572 7.689 1.00 13.79 295 SER A C 1
ATOM 2062 O O . SER A 1 268 ? 3.362 12.378 7.652 1.00 13.75 295 SER A O 1
ATOM 2065 N N . ALA A 1 269 ? 1.981 10.941 6.599 1.00 13.88 296 ALA A N 1
ATOM 2066 C CA . ALA A 1 269 ? 2.638 11.083 5.288 1.00 13.22 296 ALA A CA 1
ATOM 2067 C C . ALA A 1 269 ? 4.159 10.899 5.374 1.00 13.64 296 ALA A C 1
ATOM 2068 O O . ALA A 1 269 ? 4.914 11.649 4.768 1.00 14.66 296 ALA A O 1
ATOM 2070 N N . THR A 1 270 ? 4.598 9.895 6.131 1.00 13.14 297 THR A N 1
ATOM 2071 C CA . THR A 1 270 ? 6.019 9.700 6.426 1.00 13.37 297 THR A CA 1
ATOM 2072 C C . THR A 1 270 ? 6.423 8.282 6.075 1.00 14.15 297 THR A C 1
ATOM 2073 O O . THR A 1 270 ? 5.726 7.330 6.447 1.00 14.01 297 THR A O 1
ATOM 2077 N N . PRO A 1 271 ? 7.554 8.126 5.362 1.00 12.74 298 PRO A N 1
ATOM 2078 C CA . PRO A 1 271 ? 8.006 6.782 5.002 1.00 13.50 298 PRO A CA 1
ATOM 2079 C C . PRO A 1 271 ? 8.768 6.118 6.146 1.00 12.22 298 PRO A C 1
ATOM 2080 O O . PRO A 1 271 ? 9.355 6.776 7.015 1.00 13.28 298 PRO A O 1
ATOM 2084 N N . TYR A 1 272 ? 8.739 4.795 6.146 1.00 13.56 299 TYR A N 1
ATOM 2085 C CA . TYR A 1 272 ? 9.538 4.021 7.069 1.00 14.37 299 TYR A CA 1
ATOM 2086 C C . TYR A 1 272 ? 9.979 2.750 6.368 1.00 15.41 299 TYR A C 1
ATOM 2087 O O . TYR A 1 272 ? 9.335 2.289 5.422 1.00 17.51 299 TYR A O 1
ATOM 2096 N N . ALA A 1 273 ? 11.108 2.204 6.797 1.00 15.57 300 ALA A N 1
ATOM 2097 C CA . ALA A 1 273 ? 11.659 1.030 6.127 1.00 16.77 300 ALA A CA 1
ATOM 2098 C C . ALA A 1 273 ? 11.958 -0.045 7.163 1.00 16.77 300 ALA A C 1
ATOM 2099 O O . ALA A 1 273 ? 12.599 0.224 8.173 1.00 17.54 300 ALA A O 1
ATOM 2101 N N . THR A 1 274 ? 11.494 -1.263 6.907 1.00 17.74 301 THR A N 1
ATOM 2102 C CA . THR A 1 274 ? 11.587 -2.336 7.891 1.00 19.12 301 THR A CA 1
ATOM 2103 C C . THR A 1 274 ? 12.470 -3.481 7.409 1.00 21.04 301 THR A C 1
ATOM 2104 O O . THR A 1 274 ? 12.570 -3.733 6.212 1.00 21.96 301 THR A O 1
ATOM 2108 N N . TRP A 1 275 ? 13.111 -4.180 8.341 1.00 21.31 302 TRP A N 1
ATOM 2109 C CA . TRP A 1 275 ? 13.860 -5.378 7.972 1.00 22.44 302 TRP A CA 1
ATOM 2110 C C . TRP A 1 275 ? 13.551 -6.540 8.907 1.00 23.88 302 TRP A C 1
ATOM 2111 O O . TRP A 1 275 ? 14.357 -7.4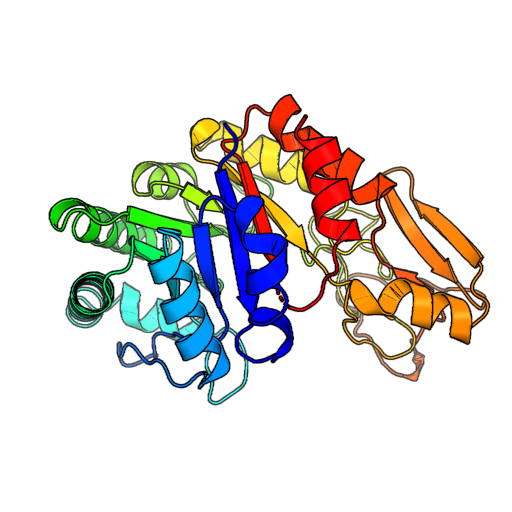58 9.080 1.00 26.53 302 TRP A O 1
ATOM 2122 N N . GLY A 1 276 ? 12.361 -6.489 9.491 1.00 22.61 303 GLY A N 1
ATOM 2123 C CA . GLY A 1 276 ? 11.837 -7.582 10.286 1.00 24.92 303 GLY A CA 1
ATOM 2124 C C . GLY A 1 276 ? 10.495 -7.153 10.831 1.00 25.54 303 GLY A C 1
ATOM 2125 O O . GLY A 1 276 ? 10.053 -6.035 10.578 1.00 25.11 303 GLY A O 1
ATOM 2126 N N . PRO A 1 277 ? 9.827 -8.045 11.564 1.00 26.95 304 PRO A N 1
ATOM 2127 C CA . PRO A 1 277 ? 8.591 -7.676 12.259 1.00 26.17 304 PRO A CA 1
ATOM 2128 C C . PRO A 1 277 ? 8.858 -6.552 13.265 1.00 24.94 304 PRO A C 1
ATOM 2129 O O . PRO A 1 277 ? 9.929 -6.518 13.882 1.00 25.03 304 PRO A O 1
ATOM 2133 N N . VAL A 1 278 ? 7.904 -5.634 13.403 1.00 23.14 305 VAL A N 1
ATOM 2134 C CA . VAL A 1 278 ? 8.045 -4.497 14.310 1.00 23.32 305 VAL A CA 1
ATOM 2135 C C . VAL A 1 278 ? 6.943 -4.521 15.368 1.00 23.30 305 VAL A C 1
ATOM 2136 O O . VAL A 1 278 ? 5.761 -4.685 15.044 1.00 25.16 305 VAL A O 1
ATOM 2140 N N . LYS A 1 279 ? 7.341 -4.385 16.630 1.00 24.72 306 LYS A N 1
ATOM 2141 C CA . LYS A 1 279 ? 6.397 -4.219 17.729 1.00 25.44 306 LYS A CA 1
ATOM 2142 C C . LYS A 1 279 ? 6.411 -2.762 18.173 1.00 24.23 306 LYS A C 1
ATOM 2143 O O . LYS A 1 279 ? 7.456 -2.108 18.136 1.00 24.82 306 LYS A O 1
ATOM 2149 N N . SER A 1 280 ? 5.261 -2.257 18.601 1.00 23.45 307 SER A N 1
ATOM 2150 C CA . SER A 1 280 ? 5.181 -0.882 19.063 1.00 22.87 307 SER A CA 1
ATOM 2151 C C . SER A 1 280 ? 5.041 -0.756 20.572 1.00 20.88 307 SER A C 1
ATOM 2152 O O . SER A 1 280 ? 4.481 -1.621 21.251 1.00 23.23 307 SER A O 1
ATOM 2155 N N . PHE A 1 281 ? 5.567 0.346 21.081 1.00 19.84 308 PHE A N 1
ATOM 2156 C CA . PHE A 1 281 ? 5.494 0.678 22.490 1.00 19.06 308 PHE A CA 1
ATOM 2157 C C . PHE A 1 281 ? 4.804 2.010 22.617 1.00 21.81 308 PHE A C 1
ATOM 2158 O O . PHE A 1 281 ? 4.334 2.553 21.620 1.00 23.99 308 PHE A O 1
ATOM 2166 N N . VAL A 1 282 ? 4.714 2.526 23.832 1.00 20.85 309 VAL A N 1
ATOM 2167 C CA . VAL A 1 282 ? 3.964 3.749 24.069 1.00 20.66 309 VAL A CA 1
ATOM 2168 C C . VAL A 1 282 ? 4.856 4.843 24.620 1.00 18.84 309 VAL A C 1
ATOM 2169 O O . VAL A 1 282 ? 5.936 4.567 25.141 1.00 18.38 309 VAL A O 1
ATOM 2173 N N . ASP A 1 283 ? 4.386 6.079 24.491 1.00 17.86 310 ASP A N 1
ATOM 2174 C CA . ASP A 1 283 ? 5.053 7.234 25.076 1.00 16.85 310 ASP A CA 1
ATOM 2175 C C . ASP A 1 283 ? 5.409 6.982 26.541 1.00 17.30 310 ASP A C 1
ATOM 2176 O O . ASP A 1 283 ? 4.552 6.583 27.331 1.00 19.66 310 ASP A O 1
ATOM 2181 N N . GLY A 1 284 ? 6.671 7.207 26.898 1.00 18.39 311 GLY A N 1
ATOM 2182 C CA . GLY A 1 284 ? 7.115 7.022 28.268 1.00 20.54 311 GLY A CA 1
ATOM 2183 C C . GLY A 1 284 ? 7.705 5.658 28.578 1.00 20.51 311 GLY A C 1
ATOM 2184 O O . GLY A 1 284 ? 8.265 5.457 29.650 1.00 24.18 311 GLY A O 1
ATOM 2185 N N . VAL A 1 285 ? 7.555 4.713 27.658 1.00 17.58 312 VAL A N 1
ATOM 2186 C CA . VAL A 1 285 ? 8.272 3.450 27.740 1.00 18.30 312 VAL A CA 1
ATOM 2187 C C . VAL A 1 285 ? 9.594 3.648 27.019 1.00 16.63 312 VAL A C 1
ATOM 2188 O O . VAL A 1 285 ? 9.617 3.868 25.808 1.00 17.63 312 VAL A O 1
ATOM 2192 N N . GLU A 1 286 ? 10.693 3.595 27.766 1.00 16.66 313 GLU A N 1
ATOM 2193 C CA . GLU A 1 286 ? 11.992 3.935 27.218 1.00 17.89 313 GLU A CA 1
ATOM 2194 C C . GLU A 1 286 ? 12.444 2.919 26.176 1.00 16.82 313 GLU A C 1
ATOM 2195 O O . GLU A 1 286 ? 12.105 1.730 26.255 1.00 17.70 313 GLU A O 1
ATOM 2201 N N . TRP A 1 287 ? 13.208 3.392 25.199 1.00 15.85 314 TRP A N 1
ATOM 2202 C CA . TRP A 1 287 ? 13.919 2.484 24.313 1.00 15.70 314 TRP A CA 1
ATOM 2203 C C . TRP A 1 287 ? 14.995 1.767 25.119 1.00 15.70 314 TRP A C 1
ATOM 2204 O O . TRP A 1 287 ? 15.669 2.363 25.973 1.00 16.16 314 TRP A O 1
ATOM 2215 N N . THR A 1 288 ? 15.137 0.474 24.863 1.00 16.67 315 THR A N 1
ATOM 2216 C CA . THR A 1 288 ? 16.232 -0.311 25.425 1.00 17.49 315 THR A CA 1
ATOM 2217 C C . THR A 1 288 ? 16.687 -1.272 24.333 1.00 18.38 315 THR A C 1
ATOM 2218 O O . THR A 1 288 ? 15.952 -1.505 23.372 1.00 18.21 315 THR A O 1
ATOM 2222 N N . PRO A 1 289 ? 17.900 -1.834 24.465 1.00 20.30 316 PRO A N 1
ATOM 2223 C CA . PRO A 1 289 ? 18.323 -2.831 23.475 1.00 21.38 316 PRO A CA 1
ATOM 2224 C C . PRO A 1 289 ? 17.311 -3.968 23.321 1.00 22.17 316 PRO A C 1
ATOM 2225 O O . PRO A 1 289 ? 17.055 -4.407 22.199 1.00 22.55 316 PRO A O 1
ATOM 2229 N N . GLU A 1 290 ? 16.714 -4.401 24.427 1.00 22.28 317 GLU A N 1
ATOM 2230 C CA . GLU A 1 290 ? 15.701 -5.449 24.390 1.00 23.91 317 GLU A CA 1
ATOM 2231 C C . GLU A 1 290 ? 14.469 -5.049 23.588 1.00 22.61 317 GLU A C 1
ATOM 2232 O O . GLU A 1 290 ? 13.798 -5.900 23.000 1.00 23.09 317 GLU A O 1
ATOM 2238 N N . ARG A 1 291 ? 14.184 -3.752 23.560 1.00 21.57 318 ARG A N 1
ATOM 2239 C CA . ARG A 1 291 ? 13.013 -3.226 22.868 1.00 20.81 318 ARG A CA 1
ATOM 2240 C C . ARG A 1 291 ? 13.322 -2.723 21.456 1.00 21.02 318 ARG A C 1
ATOM 2241 O O . ARG A 1 291 ? 12.441 -2.167 20.799 1.00 21.60 318 ARG A O 1
ATOM 2249 N N . ALA A 1 292 ? 14.557 -2.923 20.992 1.00 20.52 319 ALA A N 1
ATOM 2250 C CA . ALA A 1 292 ? 14.964 -2.447 19.663 1.00 21.13 319 ALA A CA 1
ATOM 2251 C C . ALA A 1 292 ? 14.099 -3.051 18.558 1.00 21.50 319 ALA A C 1
ATOM 2252 O O . ALA A 1 292 ? 13.707 -4.219 18.633 1.00 23.83 319 ALA A O 1
ATOM 2254 N N . GLN A 1 293 ? 13.807 -2.250 17.536 1.00 20.96 320 GLN A N 1
ATOM 2255 C CA . GLN A 1 293 ? 12.941 -2.676 16.440 1.00 20.59 320 GLN A CA 1
ATOM 2256 C C . GLN A 1 293 ? 13.633 -2.456 15.101 1.00 20.14 320 GLN A C 1
ATOM 2257 O O . GLN A 1 293 ? 14.332 -1.462 14.928 1.00 20.63 320 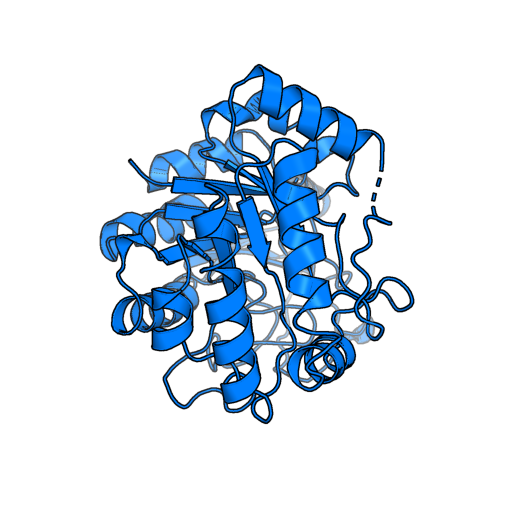GLN A O 1
ATOM 2263 N N . PRO A 1 294 ? 13.440 -3.384 14.152 1.00 20.72 321 PRO A N 1
ATOM 2264 C CA . PRO A 1 294 ? 14.137 -3.313 12.863 1.00 21.04 321 PRO A CA 1
ATOM 2265 C C . PRO A 1 294 ? 13.449 -2.358 11.888 1.00 19.83 321 PRO A C 1
ATOM 2266 O O . PRO A 1 294 ? 12.914 -2.775 10.854 1.00 20.66 321 PRO A O 1
ATOM 2270 N N . VAL A 1 295 ? 13.472 -1.071 12.218 1.00 16.98 322 VAL A N 1
ATOM 2271 C CA . VAL A 1 295 ? 12.788 -0.079 11.403 1.00 16.25 322 VAL A CA 1
ATOM 2272 C C . VAL A 1 295 ? 13.481 1.279 11.495 1.00 15.74 322 VAL A C 1
ATOM 2273 O O . VAL A 1 295 ? 13.961 1.694 12.564 1.00 16.06 322 VAL A O 1
ATOM 2277 N N . LEU A 1 296 ? 13.546 1.934 10.340 1.00 15.49 323 LEU A N 1
ATOM 2278 C CA . LEU A 1 296 ? 13.989 3.307 10.207 1.00 14.02 323 LEU A CA 1
ATOM 2279 C C . LEU A 1 296 ? 12.778 4.153 9.843 1.00 13.37 323 LEU A C 1
ATOM 2280 O O . LEU A 1 296 ? 12.079 3.843 8.861 1.00 14.67 323 LEU A O 1
ATOM 2285 N N . TRP A 1 297 ? 12.508 5.197 10.628 1.00 13.26 324 TRP A N 1
ATOM 2286 C CA . TRP A 1 297 ? 11.524 6.204 10.233 1.00 12.92 324 TRP A CA 1
ATOM 2287 C C . TRP A 1 297 ? 12.304 7.395 9.699 1.00 13.07 324 TRP A C 1
ATOM 2288 O O . TRP A 1 297 ? 13.235 7.879 10.351 1.00 13.76 324 TRP A O 1
ATOM 2299 N N . TYR A 1 298 ? 11.949 7.835 8.497 1.00 13.04 325 TYR A N 1
ATOM 2300 C CA . TYR A 1 298 ? 12.776 8.804 7.794 1.00 12.33 325 TYR A CA 1
ATOM 2301 C C . TYR A 1 298 ? 11.905 9.766 6.973 1.00 12.34 325 TYR A C 1
ATOM 2302 O O . TYR A 1 298 ? 10.707 9.913 7.260 1.00 13.15 325 TYR A O 1
ATOM 2311 N N . ASP A 1 299 ? 12.504 10.441 5.994 1.00 13.05 326 ASP A N 1
ATOM 2312 C CA . ASP A 1 299 ? 11.764 11.275 5.042 1.00 13.57 326 ASP A CA 1
ATOM 2313 C C . ASP A 1 299 ? 12.376 11.083 3.672 1.00 14.08 326 ASP A C 1
ATOM 2314 O O . ASP A 1 299 ? 13.535 10.674 3.555 1.00 13.58 326 ASP A O 1
ATOM 2319 N N . ASP A 1 300 ? 11.607 11.404 2.641 1.00 13.97 327 ASP A N 1
ATOM 2320 C CA . ASP A 1 300 ? 12.097 11.351 1.275 1.00 13.84 327 ASP A CA 1
ATOM 2321 C C . ASP A 1 300 ? 11.515 12.514 0.482 1.00 13.66 327 ASP A C 1
ATOM 2322 O O . ASP A 1 300 ? 10.851 13.391 1.045 1.00 14.02 327 ASP A O 1
ATOM 2327 N N . ALA A 1 301 ? 11.754 12.527 -0.820 1.00 14.30 328 ALA A N 1
ATOM 2328 C CA . ALA A 1 301 ? 11.308 13.652 -1.622 1.00 15.76 328 ALA A CA 1
ATOM 2329 C C . ALA A 1 301 ? 9.800 13.847 -1.509 1.00 15.26 328 ALA A C 1
ATOM 2330 O O . ALA A 1 301 ? 9.319 14.975 -1.375 1.00 17.25 328 ALA A O 1
ATOM 2332 N N . ALA A 1 302 ? 9.056 12.746 -1.527 1.00 14.72 329 ALA A N 1
ATOM 2333 C CA . ALA A 1 302 ? 7.605 12.828 -1.456 1.00 15.34 329 ALA A CA 1
ATOM 2334 C C . ALA A 1 302 ? 7.129 13.396 -0.119 1.00 15.34 329 ALA A C 1
ATOM 2335 O O . ALA A 1 302 ? 6.231 14.235 -0.080 1.00 15.25 329 ALA A O 1
ATOM 2337 N N . SER A 1 303 ? 7.729 12.958 0.983 1.00 15.23 330 SER A N 1
ATOM 2338 C CA . SER A 1 303 ? 7.252 13.425 2.282 1.00 14.37 330 SER A CA 1
ATOM 2339 C C . SER A 1 303 ? 7.646 14.879 2.551 1.00 14.57 330 SER A C 1
ATOM 2340 O O . SER A 1 303 ? 6.869 15.641 3.125 1.00 14.68 330 SER A O 1
ATOM 2343 N N . ILE A 1 304 ? 8.841 15.269 2.123 1.00 14.19 331 ILE A N 1
ATOM 2344 C CA . ILE A 1 304 ? 9.274 16.654 2.290 1.00 14.24 331 ILE A CA 1
ATOM 2345 C C . ILE A 1 304 ? 8.397 17.580 1.443 1.00 14.95 331 ILE A C 1
ATOM 2346 O O . ILE A 1 304 ? 7.984 18.648 1.904 1.00 15.12 331 ILE A O 1
ATOM 2351 N N . LYS A 1 305 ? 8.094 17.170 0.215 1.00 16.25 332 LYS A N 1
ATOM 2352 C CA . LYS A 1 305 ? 7.224 17.965 -0.649 1.00 16.35 332 LYS A CA 1
ATOM 2353 C C . LYS A 1 305 ? 5.839 18.147 -0.017 1.00 16.85 332 LYS A C 1
ATOM 2354 O O . LYS A 1 305 ? 5.312 19.263 0.054 1.00 18.14 332 LYS A O 1
ATOM 2360 N N . THR A 1 306 ? 5.256 17.047 0.449 1.00 16.45 333 THR A N 1
ATOM 2361 C CA . THR 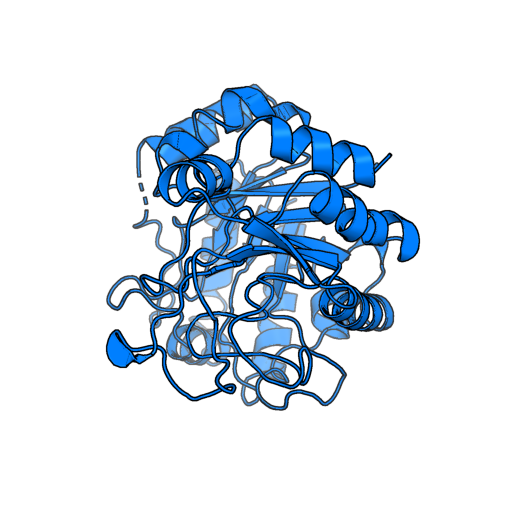A 1 306 ? 3.924 17.078 1.054 1.00 16.56 333 THR A CA 1
ATOM 2362 C C . THR A 1 306 ? 3.883 17.971 2.302 1.00 16.62 333 THR A C 1
ATOM 2363 O O . THR A 1 306 ? 2.975 18.789 2.477 1.00 16.85 333 THR A O 1
ATOM 2367 N N . LYS A 1 307 ? 4.872 17.820 3.173 1.00 15.51 334 LYS A N 1
ATOM 2368 C CA . LYS A 1 307 ? 4.909 18.604 4.399 1.00 15.16 334 LYS A CA 1
ATOM 2369 C C . LYS A 1 307 ? 5.152 20.093 4.131 1.00 15.33 334 LYS A C 1
ATOM 2370 O O . LYS A 1 307 ? 4.556 20.962 4.778 1.00 15.76 334 LYS A O 1
ATOM 2376 N N . THR A 1 308 ? 6.009 20.390 3.159 1.00 15.73 335 THR A N 1
ATOM 2377 C CA . THR A 1 308 ? 6.349 21.774 2.851 1.00 16.13 335 THR A CA 1
ATOM 2378 C C . THR A 1 308 ? 5.172 22.516 2.209 1.00 16.11 335 THR A C 1
ATOM 2379 O O . THR A 1 308 ? 5.083 23.741 2.285 1.00 17.29 335 THR A O 1
ATOM 2383 N N . ALA A 1 309 ? 4.241 21.773 1.618 1.00 17.52 336 ALA A N 1
ATOM 2384 C CA . ALA A 1 309 ? 3.024 22.371 1.077 1.00 18.55 336 ALA A CA 1
ATOM 2385 C C . ALA A 1 309 ? 2.222 23.128 2.138 1.00 18.04 336 ALA A C 1
ATOM 2386 O O . ALA A 1 309 ? 1.417 23.991 1.805 1.00 17.97 336 ALA A O 1
ATOM 2388 N N . LEU A 1 310 ? 2.451 22.823 3.414 1.00 17.33 337 LEU A N 1
ATOM 2389 C CA . LEU A 1 310 ? 1.766 23.548 4.481 1.00 17.34 337 LEU A CA 1
ATOM 2390 C C . LEU A 1 310 ? 2.125 25.032 4.507 1.00 18.08 337 LEU A C 1
ATOM 2391 O O . LEU A 1 310 ? 1.340 25.844 4.989 1.00 18.81 337 LEU A O 1
ATOM 2396 N N . VAL A 1 311 ? 3.310 25.386 4.010 1.00 17.91 338 VAL A N 1
ATOM 2397 C CA . VAL A 1 311 ? 3.691 26.795 3.926 1.00 19.72 338 VAL A CA 1
ATOM 2398 C C . VAL A 1 311 ? 2.687 27.579 3.089 1.00 22.26 338 VAL A C 1
ATOM 2399 O O . VAL A 1 311 ? 2.190 28.621 3.514 1.00 23.53 338 VAL A O 1
ATOM 2403 N N . THR A 1 312 ? 2.366 27.054 1.911 1.00 24.15 339 THR A N 1
ATOM 2404 C CA . THR A 1 312 ? 1.372 27.674 1.043 1.00 27.57 339 THR A CA 1
ATOM 2405 C C . THR A 1 312 ? -0.034 27.576 1.626 1.00 28.09 339 THR A C 1
ATOM 2406 O O . THR A 1 312 ? -0.788 28.557 1.629 1.00 29.54 339 THR A O 1
ATOM 2410 N N . ARG A 1 313 ? -0.385 26.390 2.116 1.00 27.71 340 ARG A N 1
ATOM 2411 C CA . ARG A 1 313 ? -1.742 26.112 2.587 1.00 27.27 340 ARG A CA 1
ATOM 2412 C C . ARG A 1 313 ? -2.155 27.026 3.733 1.00 27.56 340 ARG A C 1
ATOM 2413 O O . ARG A 1 313 ? -3.300 27.472 3.808 1.00 28.44 340 ARG A O 1
ATOM 2417 N N . LEU A 1 314 ? -1.210 27.306 4.621 1.00 26.57 341 LEU A N 1
ATOM 2418 C CA . LEU A 1 314 ? -1.486 28.091 5.815 1.00 25.76 341 LEU A CA 1
ATOM 2419 C C . LEU A 1 314 ? -0.973 29.525 5.708 1.00 25.43 341 LEU A C 1
ATOM 2420 O O . LEU A 1 314 ? -1.083 30.297 6.660 1.00 26.00 341 LEU A O 1
ATOM 2425 N N . GLY A 1 315 ? -0.415 29.876 4.554 1.00 24.03 342 GLY A N 1
ATOM 2426 C CA . GLY A 1 315 ? 0.088 31.221 4.332 1.00 24.07 342 GLY A CA 1
ATOM 2427 C C . GLY A 1 315 ? 1.246 31.596 5.244 1.00 22.65 342 GLY A C 1
ATOM 2428 O O . GLY A 1 315 ? 1.375 32.742 5.665 1.00 23.80 342 GLY A O 1
ATOM 2429 N N . LEU A 1 316 ? 2.102 30.628 5.544 1.00 20.72 343 LEU A N 1
ATOM 2430 C CA . LEU A 1 316 ? 3.226 30.858 6.445 1.00 19.47 343 LEU A CA 1
ATOM 2431 C C . LEU A 1 316 ? 4.275 31.772 5.816 1.00 19.16 343 LEU A C 1
ATOM 2432 O O . LEU A 1 316 ? 4.347 31.909 4.594 1.00 20.31 343 LEU A O 1
ATOM 2437 N N . GLY A 1 317 ? 5.098 32.385 6.661 1.00 18.89 344 GLY A N 1
ATOM 2438 C CA . GLY A 1 317 ? 6.187 33.216 6.188 1.00 18.71 344 GLY A CA 1
ATOM 2439 C C . GLY A 1 317 ? 7.334 32.419 5.598 1.00 18.26 344 GLY A C 1
ATOM 2440 O O . GLY A 1 317 ? 8.174 32.966 4.902 1.00 19.83 344 GLY A O 1
ATOM 2441 N N . GLY A 1 318 ? 7.383 31.122 5.883 1.00 16.17 345 GLY A N 1
ATOM 2442 C CA . GLY A 1 318 ? 8.442 30.297 5.344 1.00 16.64 345 GLY A CA 1
ATOM 2443 C C . GLY A 1 318 ? 8.648 29.041 6.152 1.00 15.27 345 GLY A C 1
ATOM 2444 O O . GLY A 1 318 ? 7.731 28.538 6.806 1.00 15.55 345 GLY A O 1
ATOM 2445 N N . THR A 1 319 ? 9.867 28.531 6.108 1.00 15.10 346 THR A N 1
ATOM 2446 C CA . THR A 1 319 ? 10.174 27.288 6.789 1.00 14.97 346 THR A CA 1
ATOM 2447 C C . THR A 1 319 ? 11.602 27.308 7.304 1.00 14.47 346 THR A C 1
ATOM 2448 O O . THR A 1 319 ? 12.367 28.241 7.031 1.00 15.46 346 THR A O 1
ATOM 2452 N N . SER A 1 320 ? 11.932 26.300 8.092 1.00 14.98 347 SER A N 1
ATOM 2453 C CA . SER A 1 320 ? 13.208 26.246 8.770 1.00 14.47 347 SER A CA 1
ATOM 2454 C C . SER A 1 320 ? 13.658 24.800 8.842 1.00 13.89 347 SER A C 1
ATOM 2455 O O . SER A 1 320 ? 12.829 23.885 8.823 1.00 14.95 347 SER A O 1
ATOM 2458 N N . VAL A 1 321 ? 14.966 24.591 8.927 1.00 13.62 348 VAL A N 1
ATOM 2459 C CA . VAL A 1 321 ? 15.529 23.252 8.795 1.00 14.04 348 VAL A CA 1
ATOM 2460 C C . VAL A 1 321 ? 16.582 22.988 9.865 1.00 12.81 348 VAL A C 1
ATOM 2461 O O . VAL A 1 321 ? 17.557 23.733 9.967 1.00 13.11 348 VAL A O 1
ATOM 2465 N N . TRP A 1 322 ? 16.370 21.954 10.684 1.00 12.98 349 TRP A N 1
ATOM 2466 C CA . TRP A 1 322 ? 17.427 21.450 11.564 1.00 13.27 349 TRP A CA 1
ATOM 2467 C C . TRP A 1 322 ? 17.841 20.072 11.048 1.00 13.05 349 TRP A C 1
ATOM 2468 O O . TRP A 1 322 ? 17.041 19.147 11.115 1.00 13.38 349 TRP A O 1
ATOM 2479 N N . ALA A 1 323 ? 19.068 19.889 10.556 1.00 13.00 350 ALA A N 1
ATOM 2480 C CA . ALA A 1 323 ? 20.111 20.897 10.437 1.00 13.59 350 ALA A CA 1
ATOM 2481 C C . ALA A 1 323 ? 20.807 20.766 9.091 1.00 12.48 350 ALA A C 1
ATOM 2482 O O . ALA A 1 323 ? 20.904 19.667 8.520 1.00 13.65 350 ALA A O 1
ATOM 2492 N N . GLY A 1 325 ? 24.001 20.186 7.222 1.00 13.74 352 GLY A N 1
ATOM 2493 C CA . GLY A 1 325 ? 25.089 19.320 7.625 1.00 14.60 352 GLY A CA 1
ATOM 2494 C C . GLY A 1 325 ? 24.683 17.855 7.666 1.00 14.06 352 GLY A C 1
ATOM 2495 O O . GLY A 1 325 ? 25.554 16.990 7.672 1.00 16.04 352 GLY A O 1
ATOM 2496 N N . TYR A 1 326 ? 23.380 17.568 7.668 1.00 13.04 353 TYR A N 1
ATOM 2497 C CA . TYR A 1 326 ? 22.892 16.188 7.705 1.00 13.39 353 TYR A CA 1
ATOM 2498 C C . TYR A 1 326 ? 22.359 15.734 6.360 1.00 13.54 353 TYR A C 1
ATOM 2499 O O . TYR A 1 326 ? 22.024 14.552 6.194 1.00 14.67 353 TYR A O 1
ATOM 2508 N N . GLU A 1 327 ? 22.228 16.673 5.426 1.00 13.68 354 GLU A N 1
ATOM 2509 C CA . GLU A 1 327 ? 21.410 16.470 4.234 1.00 13.57 354 GLU A CA 1
ATOM 2510 C C . GLU A 1 327 ? 22.246 16.411 2.952 1.00 14.78 354 GLU A C 1
ATOM 2511 O O . GLU A 1 327 ? 23.478 16.399 2.994 1.00 16.99 354 GLU A O 1
ATOM 2517 N N . ASN A 1 328 ? 21.567 16.347 1.812 1.00 15.90 355 ASN A N 1
ATOM 2518 C CA . ASN A 1 328 ? 22.234 16.387 0.513 1.00 15.08 355 ASN A CA 1
ATOM 2519 C C . ASN A 1 328 ? 21.392 17.210 -0.468 1.00 14.86 355 ASN A C 1
ATOM 2520 O O . ASN A 1 328 ? 20.375 17.794 -0.070 1.00 14.68 355 ASN A O 1
ATOM 2525 N N . ALA A 1 329 ? 21.795 17.248 -1.738 1.00 14.74 356 ALA A N 1
ATOM 2526 C CA . ALA A 1 329 ? 21.097 18.072 -2.718 1.00 16.09 356 ALA A CA 1
ATOM 2527 C C . ALA A 1 329 ? 19.631 17.684 -2.874 1.00 15.15 356 ALA A C 1
ATOM 2528 O O . ALA A 1 329 ? 18.780 18.536 -3.129 1.00 15.97 356 ALA A O 1
ATOM 2530 N N . GLY A 1 330 ? 19.341 16.393 -2.737 1.00 14.76 357 GLY A N 1
ATOM 2531 C CA . GLY A 1 330 ? 17.987 15.896 -2.896 1.00 15.52 357 GLY A CA 1
ATOM 2532 C C . GLY A 1 330 ? 17.022 16.474 -1.875 1.00 14.29 357 GLY A C 1
ATOM 2533 O O . GLY A 1 330 ? 15.839 16.672 -2.176 1.00 15.45 357 GLY A O 1
ATOM 2534 N N . PHE A 1 331 ? 17.505 16.748 -0.665 1.00 13.77 358 PHE A N 1
ATOM 2535 C CA . PHE A 1 331 ? 16.647 17.369 0.340 1.00 13.32 358 PHE A CA 1
ATOM 2536 C C . PHE A 1 331 ? 16.171 18.741 -0.140 1.00 13.80 358 PHE A C 1
ATOM 2537 O O . PHE A 1 331 ? 14.976 19.048 -0.089 1.00 14.19 358 PHE A O 1
ATOM 2545 N N . TRP A 1 332 ? 17.106 19.570 -0.595 1.00 14.02 359 TRP A N 1
ATOM 2546 C CA . TRP A 1 332 ? 16.753 20.930 -1.010 1.00 14.91 359 TRP A CA 1
ATOM 2547 C C . TRP A 1 332 ? 15.872 20.946 -2.256 1.00 15.34 359 TRP A C 1
ATOM 2548 O O . TRP A 1 332 ? 14.952 21.752 -2.358 1.00 15.99 359 TRP A O 1
ATOM 2559 N N . ALA A 1 333 ? 16.125 20.028 -3.186 1.00 15.42 360 ALA A N 1
ATOM 2560 C CA . ALA A 1 333 ? 15.274 19.908 -4.367 1.00 16.60 360 ALA A CA 1
ATOM 2561 C C . ALA A 1 333 ? 13.848 19.581 -3.946 1.00 16.37 360 ALA A C 1
ATOM 2562 O O . ALA A 1 333 ? 12.884 20.154 -4.474 1.00 17.59 360 ALA A O 1
ATOM 2564 N N . ALA A 1 334 ? 13.708 18.667 -2.985 1.00 15.05 361 ALA A N 1
ATOM 2565 C CA . ALA A 1 334 ? 12.374 18.288 -2.519 1.00 15.85 361 ALA A CA 1
ATOM 2566 C C . ALA A 1 334 ? 11.682 19.453 -1.807 1.00 15.73 361 ALA A C 1
ATOM 2567 O O . ALA A 1 334 ? 10.490 19.695 -2.011 1.00 16.51 361 ALA A O 1
ATOM 2569 N N . LEU A 1 335 ? 12.431 20.173 -0.973 1.00 15.83 362 LEU A N 1
ATOM 2570 C CA . LEU A 1 335 ? 11.875 21.328 -0.273 1.00 16.24 362 LEU A CA 1
ATOM 2571 C C . LEU A 1 335 ? 11.375 22.370 -1.274 1.00 17.39 362 LEU A C 1
ATOM 2572 O O . LEU A 1 335 ? 10.256 22.869 -1.142 1.00 17.37 362 LEU A O 1
ATOM 2577 N N . GLN A 1 336 ? 12.192 22.698 -2.272 1.00 17.66 363 GLN A N 1
ATOM 2578 C CA . GLN A 1 336 ? 11.767 23.679 -3.268 1.00 19.82 363 GLN A CA 1
ATOM 2579 C C . GLN A 1 336 ? 10.530 23.210 -4.029 1.00 19.88 363 GLN A C 1
ATOM 2580 O O . GLN A 1 336 ? 9.677 24.021 -4.385 1.00 20.73 363 GLN A O 1
ATOM 2586 N N . SER A 1 337 ? 10.429 21.904 -4.269 1.00 19.13 364 SER A N 1
ATOM 2587 C CA . SER A 1 337 ? 9.280 21.363 -4.997 1.00 19.94 364 SER A CA 1
ATOM 2588 C C . SER A 1 337 ? 7.981 21.546 -4.212 1.00 21.06 364 SER A C 1
ATOM 2589 O O . SER A 1 337 ? 6.897 21.593 -4.798 1.00 22.25 364 SER A O 1
ATOM 2592 N N . GLY A 1 338 ? 8.097 21.661 -2.890 1.00 20.04 365 GLY A N 1
ATOM 2593 C CA . GLY A 1 338 ? 6.936 21.886 -2.049 1.00 19.69 365 GLY A CA 1
ATOM 2594 C C . GLY A 1 338 ? 6.581 23.350 -1.867 1.00 21.44 365 GLY A C 1
ATOM 2595 O O . GLY A 1 338 ? 5.455 23.668 -1.507 1.00 23.44 365 GLY A O 1
ATOM 2596 N N . LEU A 1 339 ? 7.535 24.238 -2.118 1.00 22.19 366 LEU A N 1
ATOM 2597 C CA . LEU A 1 339 ? 7.307 25.676 -1.976 1.00 25.09 366 LEU A CA 1
ATOM 2598 C C . LEU A 1 339 ? 6.716 26.283 -3.233 1.00 28.54 366 LEU A C 1
ATOM 2599 O O . LEU A 1 339 ? 6.064 27.325 -3.176 1.00 30.31 366 LEU A O 1
ATOM 2604 N N . LYS A 1 340 ? 6.959 25.626 -4.363 1.00 31.16 367 LYS A N 1
ATOM 2605 C CA . LYS A 1 340 ? 6.645 26.175 -5.678 1.00 34.07 367 LYS A CA 1
ATOM 2606 C C . LYS A 1 340 ? 5.185 26.593 -5.825 1.00 36.86 367 LYS A C 1
ATOM 2607 O O . LYS A 1 340 ? 4.897 27.735 -6.196 1.00 39.15 367 LYS A O 1
#